Protein AF-0000000080420376 (afdb_homodimer)

Organism: Rhodnius prolixus (NCBI:txid13249)

Secondary structure (DSSP, 8-state):
-HHHHHHHHHHHHHHHHHHHHHHHHHHHHHHHHHHHHHHHHHHHHHHHHHHHHHHHHHHHHHHHHHHHHHHHHHHHHHHHHHHHHHHHHHHHHHH-/-HHHHHHHHHHHHHHHHHHHHHHHHHHHHHHHHHHHHHHHHHHHHHHHHHHHHHHHHHHHHHHHHHHHHHHHHHHHHHHHHHHHHHHHHHHHHHH-

Radius of gyration: 41.25 Å; Cα contacts (8 Å, |Δi|>4): 83; chains: 2; bounding box: 23×126×68 Å

Solvent-accessible surface area (backbone atoms only — not comparable to full-atom values): 10291 Å² total; per-residue (Å²): 113,69,67,62,51,52,53,52,51,51,55,47,52,52,52,50,50,54,50,52,53,52,51,52,57,49,51,53,51,51,50,55,49,50,52,50,52,51,53,48,50,52,50,50,52,52,47,50,51,50,48,52,52,48,49,52,51,51,51,52,48,50,53,52,52,52,52,50,50,53,51,51,52,53,49,50,54,51,51,53,54,48,50,54,53,49,53,54,51,51,55,55,61,70,77,106,114,70,69,63,52,52,53,52,50,52,55,47,52,52,52,51,51,55,50,51,54,52,50,51,55,49,50,54,50,51,52,54,49,50,52,49,50,50,52,48,50,51,51,50,51,51,47,50,51,52,48,52,54,48,49,51,50,52,52,52,50,48,52,51,51,53,53,50,50,52,52,52,53,54,50,50,53,51,51,52,53,48,50,54,52,48,52,54,50,51,55,55,60,71,77,107

Structure (mmCIF, N/CA/C/O backbone):
data_AF-0000000080420376-model_v1
#
loop_
_entity.id
_entity.type
_entity.pdbx_description
1 polymer 'Uncharacterized protein'
#
loop_
_atom_site.group_PDB
_atom_site.id
_atom_site.type_symbol
_atom_site.label_atom_id
_atom_site.label_alt_id
_atom_site.label_comp_id
_atom_site.label_asym_id
_atom_site.label_entity_id
_atom_site.label_seq_id
_atom_site.pdbx_PDB_ins_code
_atom_site.Cartn_x
_atom_site.Cartn_y
_atom_site.Cartn_z
_atom_site.occupancy
_atom_site.B_iso_or_equiv
_atom_site.auth_seq_id
_atom_site.auth_comp_id
_atom_site.auth_asym_id
_atom_site.auth_atom_id
_atom_site.pdbx_PDB_model_num
ATOM 1 N N . MET A 1 1 ? -5.426 -63.344 -33.75 1 86.56 1 MET A N 1
ATOM 2 C CA . MET A 1 1 ? -6.066 -62.812 -32.531 1 86.56 1 MET A CA 1
ATOM 3 C C . MET A 1 1 ? -5.047 -62.125 -31.656 1 86.56 1 MET A C 1
ATOM 5 O O . MET A 1 1 ? -5.18 -60.906 -31.375 1 86.56 1 MET A O 1
ATOM 9 N N . LEU A 1 2 ? -3.891 -62.656 -31.344 1 87.75 2 LEU A N 1
ATOM 10 C CA . LEU A 1 2 ? -2.846 -62.094 -30.5 1 87.75 2 LEU A CA 1
ATOM 11 C C . LEU A 1 2 ? -2.156 -60.906 -31.188 1 87.75 2 LEU A C 1
ATOM 13 O O . LEU A 1 2 ? -1.868 -59.906 -30.547 1 87.75 2 LEU A O 1
ATOM 17 N N . ARG A 1 3 ? -1.861 -60.969 -32.5 1 90.12 3 ARG A N 1
ATOM 18 C CA . ARG A 1 3 ? -1.186 -59.906 -33.25 1 90.12 3 ARG A CA 1
ATOM 19 C C . ARG A 1 3 ? -2.035 -58.625 -33.281 1 90.12 3 ARG A C 1
ATOM 21 O O . ARG A 1 3 ? -1.505 -57.531 -33.25 1 90.12 3 ARG A O 1
ATOM 28 N N . GLU A 1 4 ? -3.465 -58.781 -33.438 1 86.44 4 GLU A N 1
ATOM 29 C CA . GLU A 1 4 ? -4.387 -57.656 -33.438 1 86.44 4 GLU A CA 1
ATOM 30 C C . GLU A 1 4 ? -4.367 -56.906 -32.094 1 86.44 4 GLU A C 1
ATOM 32 O O . GLU A 1 4 ? -4.332 -55.688 -32.062 1 86.44 4 GLU A O 1
ATOM 37 N N . VAL A 1 5 ? -4.227 -57.562 -30.969 1 87.88 5 VAL A N 1
ATOM 38 C CA . VAL A 1 5 ? -4.188 -56.969 -29.641 1 87.88 5 VAL A CA 1
ATOM 39 C C . VAL A 1 5 ? -2.854 -56.25 -29.422 1 87.88 5 VAL A C 1
ATOM 41 O O . VAL A 1 5 ? -2.805 -55.188 -28.797 1 87.88 5 VAL A O 1
ATOM 44 N N . GLU A 1 6 ? -1.765 -56.906 -29.969 1 87.81 6 GLU A N 1
ATOM 45 C CA . GLU A 1 6 ? -0.443 -56.312 -29.859 1 87.81 6 GLU A CA 1
ATOM 46 C C . GLU A 1 6 ? -0.385 -54.969 -30.578 1 87.81 6 GLU A C 1
ATOM 48 O O . GLU A 1 6 ? 0.26 -54.031 -30.109 1 87.81 6 GLU A O 1
ATOM 53 N N . VAL A 1 7 ? -0.998 -54.812 -31.703 1 91.88 7 VAL A N 1
ATOM 54 C CA . VAL A 1 7 ? -1.042 -53.594 -32.469 1 91.88 7 VAL A CA 1
ATOM 55 C C . VAL A 1 7 ? -1.843 -5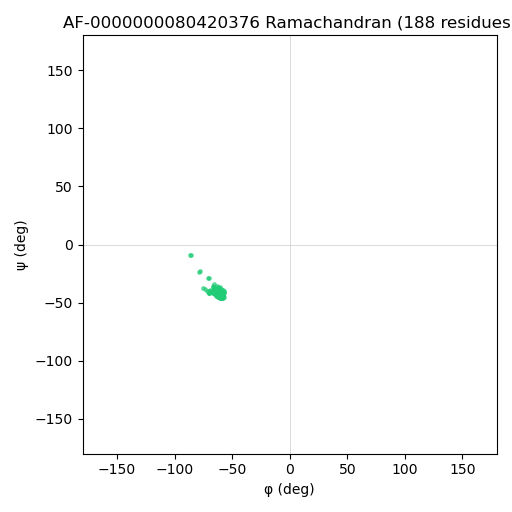2.531 -31.703 1 91.88 7 VAL A C 1
ATOM 57 O O . VAL A 1 7 ? -1.424 -51.375 -31.609 1 91.88 7 VAL A O 1
ATOM 60 N N . GLU A 1 8 ? -2.969 -52.969 -31.094 1 89 8 GLU A N 1
ATOM 61 C CA . GLU A 1 8 ? -3.814 -52.062 -30.328 1 89 8 GLU A CA 1
ATOM 62 C C . GLU A 1 8 ? -3.082 -51.531 -29.078 1 89 8 GLU A C 1
ATOM 64 O O . GLU A 1 8 ? -3.143 -50.344 -28.781 1 89 8 GLU A O 1
ATOM 69 N N . LEU A 1 9 ? -2.354 -52.406 -28.438 1 94.19 9 LEU A N 1
ATOM 70 C CA . LEU A 1 9 ? -1.567 -52.031 -27.266 1 94.19 9 LEU A CA 1
ATOM 71 C C . LEU A 1 9 ? -0.504 -51 -27.641 1 94.19 9 LEU A C 1
ATOM 73 O O . LEU A 1 9 ? -0.263 -50.031 -26.891 1 94.19 9 LEU A O 1
ATOM 77 N N . ARG A 1 10 ? 0.15 -51.219 -28.766 1 93.75 10 ARG A N 1
ATOM 78 C CA . ARG A 1 10 ? 1.179 -50.281 -29.203 1 93.75 10 ARG A CA 1
ATOM 79 C C . ARG A 1 10 ? 0.576 -48.906 -29.531 1 93.75 10 ARG A C 1
ATOM 81 O O . ARG A 1 10 ? 1.202 -47.875 -29.281 1 93.75 10 ARG A O 1
ATOM 88 N N . GLU A 1 11 ? -0.686 -48.875 -30.188 1 91.69 11 GLU A N 1
ATOM 89 C CA . GLU A 1 11 ? -1.379 -47.625 -30.469 1 91.69 11 GLU A CA 1
ATOM 90 C C . GLU A 1 11 ? -1.7 -46.875 -29.172 1 91.69 11 GLU A C 1
ATOM 92 O O . GLU A 1 11 ? -1.508 -45.656 -29.094 1 91.69 11 GLU A O 1
ATOM 97 N N . VAL A 1 12 ? -2.066 -47.469 -28.062 1 92.56 12 VAL A N 1
ATOM 98 C CA . VAL A 1 12 ? -2.369 -46.844 -26.766 1 92.56 12 VAL A CA 1
ATOM 99 C C . VAL A 1 12 ? -1.088 -46.312 -26.141 1 92.56 12 VAL A C 1
ATOM 101 O O . VAL A 1 12 ? -1.087 -45.25 -25.531 1 92.56 12 VAL A O 1
ATOM 104 N N . GLU A 1 13 ? 0.012 -47.188 -26.281 1 91.62 13 GLU A N 1
ATOM 105 C CA . GLU A 1 13 ? 1.297 -46.75 -25.75 1 91.62 13 GLU A CA 1
ATOM 106 C C . GLU A 1 13 ? 1.744 -45.438 -26.391 1 91.62 13 GLU A C 1
ATOM 108 O O . GLU A 1 13 ? 2.32 -44.562 -25.734 1 91.62 13 GLU A O 1
ATOM 113 N N . VAL A 1 14 ? 1.552 -45.25 -27.672 1 95.5 14 VAL A N 1
ATOM 114 C CA . VAL A 1 14 ? 1.909 -44.031 -28.391 1 95.5 14 VAL A CA 1
ATOM 115 C C . VAL A 1 14 ? 1.059 -42.875 -27.906 1 95.5 14 VAL A C 1
ATOM 117 O O . VAL A 1 14 ? 1.574 -41.781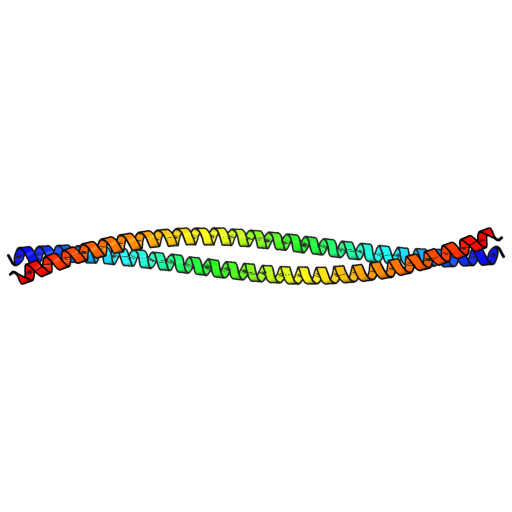 -27.672 1 95.5 14 VAL A O 1
ATOM 120 N N . GLU A 1 15 ? -0.243 -43.125 -27.703 1 94.5 15 GLU A N 1
ATOM 121 C CA . GLU A 1 15 ? -1.151 -42.094 -27.203 1 94.5 15 GLU A CA 1
ATOM 122 C C . GLU A 1 15 ? -0.773 -41.656 -25.797 1 94.5 15 GLU A C 1
ATOM 124 O O . GLU A 1 15 ? -0.755 -40.469 -25.5 1 94.5 15 GLU A O 1
ATOM 129 N N . LEU A 1 16 ? -0.415 -42.562 -24.906 1 97 16 LEU A N 1
ATOM 130 C CA . LEU A 1 16 ? 0.015 -42.25 -23.547 1 97 16 LEU A CA 1
ATOM 131 C C . LEU A 1 16 ? 1.274 -41.406 -23.562 1 97 16 LEU A C 1
ATOM 133 O O . LEU A 1 16 ? 1.403 -40.469 -22.75 1 97 16 LEU A O 1
ATOM 137 N N . ARG A 1 17 ? 2.189 -41.75 -24.406 1 96.19 17 ARG A N 1
ATOM 138 C CA . ARG A 1 17 ? 3.422 -40.969 -24.5 1 96.19 17 ARG A CA 1
ATOM 139 C C . ARG A 1 17 ? 3.141 -39.562 -24.969 1 96.19 17 ARG A C 1
ATOM 141 O O . ARG A 1 17 ? 3.801 -38.594 -24.531 1 96.19 17 ARG A O 1
ATOM 148 N N . GLU A 1 18 ? 2.197 -39.438 -26.016 1 95.06 18 GLU A N 1
ATOM 149 C CA . GLU A 1 18 ? 1.801 -38.094 -26.469 1 95.06 18 GLU A CA 1
ATOM 150 C C . GLU A 1 18 ? 1.197 -37.281 -25.328 1 95.06 18 GLU A C 1
ATOM 152 O O . GLU A 1 18 ? 1.521 -36.094 -25.156 1 95.06 18 GLU A O 1
ATOM 157 N N . VAL A 1 19 ? 0.408 -37.781 -24.422 1 95.81 19 VAL A N 1
ATOM 158 C CA . VAL A 1 19 ? -0.195 -37.094 -23.281 1 95.81 19 VAL A CA 1
ATOM 159 C C . VAL A 1 19 ? 0.89 -36.75 -22.266 1 95.81 19 VAL A C 1
ATOM 161 O O . VAL A 1 19 ? 0.848 -35.656 -21.672 1 95.81 19 VAL A O 1
ATOM 164 N N . GLU A 1 20 ? 1.846 -37.688 -22.062 1 94.56 20 GLU A N 1
ATOM 165 C CA . GLU A 1 20 ? 2.951 -37.406 -21.156 1 94.56 20 GLU A CA 1
ATOM 166 C C . GLU A 1 20 ? 3.742 -36.188 -21.594 1 94.56 20 GLU A C 1
ATOM 168 O O . GLU A 1 20 ? 4.191 -35.406 -20.75 1 94.56 20 GLU A O 1
ATOM 173 N N . VAL A 1 21 ? 3.99 -36.062 -22.844 1 96.69 21 VAL A N 1
ATOM 174 C CA . VAL A 1 21 ? 4.719 -34.938 -23.391 1 96.69 21 VAL A CA 1
ATOM 175 C C . VAL A 1 21 ? 3.922 -33.656 -23.156 1 96.69 21 VAL A C 1
ATOM 177 O O . VAL A 1 21 ? 4.48 -32.625 -22.734 1 96.69 21 VAL A O 1
ATOM 180 N N . GLU A 1 22 ? 2.607 -33.719 -23.375 1 96.56 22 GLU A N 1
ATOM 181 C CA . GLU A 1 22 ? 1.74 -32.562 -23.156 1 96.56 22 GLU A CA 1
ATOM 182 C C . GLU A 1 22 ? 1.717 -32.188 -21.688 1 96.56 22 GLU A C 1
ATOM 184 O O . GLU A 1 22 ? 1.781 -30.984 -21.359 1 96.56 22 GLU A O 1
ATOM 189 N N . LEU A 1 23 ? 1.66 -33.094 -20.781 1 98.25 23 LEU A N 1
ATOM 190 C CA . LEU A 1 23 ? 1.689 -32.812 -19.344 1 98.25 23 LEU A CA 1
ATOM 191 C C . LEU A 1 23 ? 2.984 -32.125 -18.953 1 98.25 23 LEU A C 1
ATOM 193 O O . LEU A 1 23 ? 2.973 -31.219 -18.125 1 98.25 23 LEU A O 1
ATOM 197 N N . ARG A 1 24 ? 4.066 -32.594 -19.453 1 97.31 24 ARG A N 1
ATOM 198 C CA . ARG A 1 24 ? 5.352 -31.969 -19.141 1 97.31 24 ARG A CA 1
ATOM 199 C C . ARG A 1 24 ? 5.398 -30.531 -19.625 1 97.31 24 ARG A C 1
ATOM 201 O O . ARG A 1 24 ? 6 -29.672 -18.984 1 97.31 24 ARG A O 1
ATOM 208 N N . GLU A 1 25 ? 4.867 -30.344 -20.906 1 96.69 25 GLU A N 1
ATOM 209 C CA . GLU A 1 25 ? 4.797 -28.969 -21.422 1 96.69 25 GLU A CA 1
ATOM 210 C C . GLU A 1 25 ? 3.977 -28.078 -20.484 1 96.69 25 GLU A C 1
ATOM 212 O O . GLU A 1 25 ? 4.367 -26.953 -20.203 1 96.69 25 GLU A O 1
ATOM 217 N N . VAL A 1 26 ? 2.883 -28.469 -19.891 1 97.38 26 VAL A N 1
ATOM 218 C CA . VAL A 1 26 ? 2.039 -27.719 -18.969 1 97.38 26 VAL A CA 1
ATOM 219 C C . VAL A 1 26 ? 2.785 -27.484 -17.656 1 97.38 26 VAL A C 1
ATOM 221 O O . VAL A 1 26 ? 2.674 -26.422 -17.047 1 97.38 26 VAL A O 1
ATOM 224 N N . GLU A 1 27 ? 3.521 -28.531 -17.219 1 96.19 27 GLU A N 1
ATOM 225 C CA . GLU A 1 27 ? 4.324 -28.375 -16 1 96.19 27 GLU A CA 1
ATOM 226 C C . GLU A 1 27 ? 5.316 -27.219 -16.141 1 96.19 27 GLU A C 1
ATOM 228 O O . GLU A 1 27 ? 5.559 -26.484 -15.18 1 96.19 27 GLU A O 1
ATOM 233 N N . VAL A 1 28 ? 5.965 -27.125 -17.219 1 97.38 28 VAL A N 1
ATOM 234 C CA . VAL A 1 28 ? 6.918 -26.047 -17.484 1 97.38 28 VAL A CA 1
ATOM 235 C C . VAL A 1 28 ? 6.199 -24.703 -17.438 1 97.38 28 VAL A C 1
ATOM 237 O O . VAL A 1 28 ? 6.695 -23.734 -16.859 1 97.38 28 VAL A O 1
ATOM 240 N N . GLU A 1 29 ? 5 -24.688 -18.094 1 97.38 29 GLU A N 1
ATOM 241 C CA . GLU A 1 29 ? 4.207 -23.469 -18.109 1 97.38 29 GLU A CA 1
ATOM 242 C C . GLU A 1 29 ? 3.785 -23.062 -16.688 1 97.38 29 GLU A C 1
ATOM 244 O O . GLU A 1 29 ? 3.871 -21.891 -16.312 1 97.38 29 GLU A O 1
ATOM 249 N N . LEU A 1 30 ? 3.377 -23.969 -15.891 1 98.25 30 LEU A N 1
ATOM 250 C CA . LEU A 1 30 ? 3.004 -23.719 -14.5 1 98.25 30 LEU A CA 1
ATOM 251 C C . LEU A 1 30 ? 4.18 -23.156 -13.719 1 98.25 30 LEU A C 1
ATOM 253 O O . LEU A 1 30 ? 4.008 -22.234 -12.906 1 98.25 30 LEU A O 1
ATOM 257 N N . ARG A 1 31 ? 5.293 -23.672 -13.898 1 97.81 31 ARG A N 1
ATOM 258 C CA . ARG A 1 31 ? 6.48 -23.188 -13.211 1 97.81 31 ARG A CA 1
ATOM 259 C C . ARG A 1 31 ? 6.797 -21.75 -13.617 1 97.81 31 ARG A C 1
ATOM 261 O O . ARG A 1 31 ? 7.258 -20.953 -12.797 1 97.81 31 ARG A O 1
ATOM 268 N N . GLU A 1 32 ? 6.691 -21.5 -14.969 1 97.19 32 GLU A N 1
ATOM 269 C CA . GLU A 1 32 ? 6.887 -20.125 -15.438 1 97.19 32 GLU A CA 1
ATOM 270 C C . GLU A 1 32 ? 5.902 -19.172 -14.766 1 97.19 32 GLU A C 1
ATOM 272 O O . GLU A 1 32 ? 6.281 -18.078 -14.336 1 97.19 32 GLU A O 1
ATOM 277 N N . VAL A 1 33 ? 4.664 -19.5 -14.57 1 97.75 33 VAL A N 1
ATOM 278 C CA . VAL A 1 33 ? 3.652 -18.703 -13.898 1 97.75 33 VAL A CA 1
ATOM 279 C C . VAL A 1 33 ? 4.023 -18.516 -12.43 1 97.75 33 VAL A C 1
ATOM 281 O O . VAL A 1 33 ? 3.861 -17.438 -11.867 1 97.75 33 VAL A O 1
ATOM 284 N N . GLU A 1 34 ? 4.484 -19.578 -11.836 1 96.94 34 GLU A N 1
ATOM 285 C CA . GLU A 1 34 ? 4.91 -19.516 -10.445 1 96.94 34 GLU A CA 1
ATOM 286 C C . GLU A 1 34 ? 6.016 -18.484 -10.258 1 96.94 34 GLU A C 1
ATOM 288 O O . GLU A 1 34 ? 6.047 -17.781 -9.242 1 96.94 34 GLU A O 1
ATOM 293 N N . VAL A 1 35 ? 6.926 -18.469 -11.086 1 97.94 35 VAL A N 1
ATOM 294 C CA . VAL A 1 35 ? 8.023 -17.516 -11.031 1 97.94 35 VAL A CA 1
ATOM 295 C C . VAL A 1 35 ? 7.48 -16.094 -11.172 1 97.94 35 VAL A C 1
ATOM 297 O O . VAL A 1 35 ? 7.875 -15.195 -10.422 1 97.94 35 VAL A O 1
ATOM 300 N N . GLU A 1 36 ? 6.562 -15.961 -12.117 1 97.88 36 GLU A N 1
ATOM 301 C CA . GLU A 1 36 ? 5.953 -14.648 -12.328 1 97.88 36 GLU A CA 1
ATOM 302 C C . GLU A 1 36 ? 5.168 -14.203 -11.094 1 97.88 36 GLU A C 1
ATOM 304 O O . GLU A 1 36 ? 5.262 -13.047 -10.68 1 97.88 36 GLU A O 1
ATOM 309 N N . LEU A 1 37 ? 4.43 -15.062 -10.484 1 98.25 37 LEU A N 1
ATOM 310 C CA . LEU A 1 37 ? 3.691 -14.773 -9.266 1 98.25 37 LEU A CA 1
ATOM 311 C C . LEU A 1 37 ? 4.641 -14.344 -8.148 1 98.25 37 LEU A C 1
ATOM 313 O O . LEU A 1 37 ? 4.34 -13.414 -7.395 1 98.25 37 LEU A O 1
ATOM 317 N N . ARG A 1 38 ? 5.699 -14.992 -8.023 1 98.19 38 ARG A N 1
ATOM 318 C CA . ARG A 1 38 ? 6.676 -14.648 -6.992 1 98.19 38 ARG A CA 1
ATOM 319 C C . ARG A 1 38 ? 7.266 -13.258 -7.238 1 98.19 38 ARG A C 1
ATOM 321 O O . ARG A 1 38 ? 7.555 -12.523 -6.293 1 98.19 38 ARG A O 1
ATOM 328 N N . GLU A 1 39 ? 7.566 -12.984 -8.539 1 97.75 39 GLU A N 1
ATOM 329 C CA . GLU A 1 39 ? 8.047 -11.648 -8.875 1 97.75 39 GLU A CA 1
ATOM 330 C C . GLU A 1 39 ? 7.023 -10.586 -8.484 1 97.75 39 GLU A C 1
ATOM 332 O O . GLU A 1 39 ? 7.383 -9.547 -7.926 1 97.75 39 GLU A O 1
ATOM 337 N N . VAL A 1 40 ? 5.754 -10.781 -8.695 1 98.12 40 VAL A N 1
ATOM 338 C CA . VAL A 1 40 ? 4.691 -9.859 -8.32 1 98.12 40 VAL A CA 1
ATOM 339 C C . VAL A 1 40 ? 4.633 -9.719 -6.805 1 98.12 40 VAL A C 1
ATOM 341 O O . VAL A 1 40 ? 4.441 -8.625 -6.281 1 98.12 40 VAL A O 1
ATOM 344 N N . GLU A 1 41 ? 4.781 -10.82 -6.129 1 97.5 41 GLU A N 1
ATOM 345 C CA . GLU A 1 41 ? 4.789 -10.805 -4.672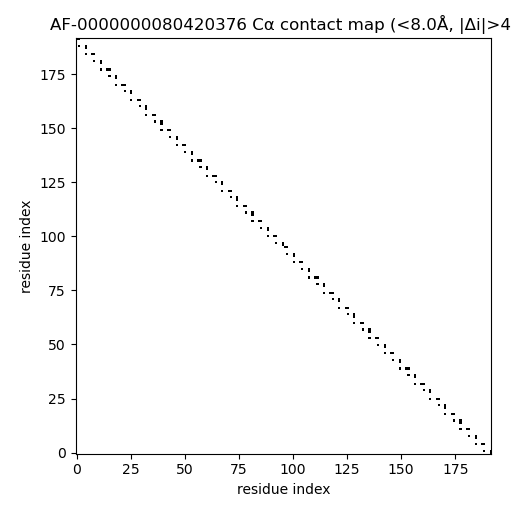 1 97.5 41 GLU A CA 1
ATOM 346 C C . GLU A 1 41 ? 5.902 -9.906 -4.137 1 97.5 41 GLU A C 1
ATOM 348 O O . GLU A 1 41 ? 5.727 -9.219 -3.131 1 97.5 41 GLU A O 1
ATOM 353 N N . VAL A 1 42 ? 7.004 -10.023 -4.695 1 98.38 42 VAL A N 1
ATOM 354 C CA . VAL A 1 42 ? 8.141 -9.211 -4.293 1 98.38 42 VAL A CA 1
ATOM 355 C C . VAL A 1 42 ? 7.828 -7.734 -4.527 1 98.38 42 VAL A C 1
ATOM 357 O O . VAL A 1 42 ? 8.086 -6.891 -3.666 1 98.38 42 VAL A O 1
ATOM 360 N N . GLU A 1 43 ? 7.281 -7.469 -5.676 1 98.12 43 GLU A N 1
ATOM 361 C CA . GLU A 1 43 ? 6.906 -6.094 -6 1 98.12 43 GLU A CA 1
ATOM 362 C C . GLU A 1 43 ? 5.859 -5.566 -5.027 1 98.12 43 GLU A C 1
ATOM 364 O O . GLU A 1 43 ? 5.969 -4.438 -4.543 1 98.12 43 GLU A O 1
ATOM 369 N N . LEU A 1 44 ? 4.855 -6.359 -4.727 1 98.38 44 LEU A N 1
ATOM 370 C CA . LEU A 1 44 ? 3.832 -5.98 -3.756 1 98.38 44 LEU A CA 1
ATOM 371 C C . LEU A 1 44 ? 4.457 -5.672 -2.4 1 98.38 44 LEU A C 1
ATOM 373 O O . LEU A 1 44 ? 4.062 -4.707 -1.737 1 98.38 44 LEU A O 1
ATOM 377 N N . ARG A 1 45 ? 5.352 -6.477 -2 1 98.31 45 ARG A N 1
ATOM 378 C CA . ARG A 1 45 ? 6.016 -6.254 -0.72 1 98.31 45 ARG A CA 1
ATOM 379 C C . ARG A 1 45 ? 6.797 -4.945 -0.729 1 98.31 45 ARG A C 1
ATOM 381 O O . ARG A 1 45 ? 6.895 -4.266 0.295 1 98.31 45 ARG A O 1
ATOM 388 N N . GLU A 1 46 ? 7.492 -4.66 -1.866 1 98.25 46 GLU A N 1
ATOM 389 C CA . GLU A 1 46 ? 8.195 -3.391 -1.997 1 98.25 46 GLU A CA 1
ATOM 390 C C . GLU A 1 46 ? 7.23 -2.213 -1.906 1 98.25 46 GLU A C 1
ATOM 392 O O . GLU A 1 46 ? 7.512 -1.222 -1.229 1 98.25 46 GLU A O 1
ATOM 397 N N . VAL A 1 47 ? 6.078 -2.297 -2.539 1 98.31 47 VAL A N 1
ATOM 398 C CA . VAL A 1 47 ? 5.062 -1.252 -2.492 1 98.31 47 VAL A CA 1
ATOM 399 C C . VAL A 1 47 ? 4.531 -1.107 -1.066 1 98.31 47 VAL A C 1
ATOM 401 O O . VAL A 1 47 ? 4.336 0.008 -0.581 1 98.31 47 VAL A O 1
ATOM 404 N N . GLU A 1 48 ? 4.309 -2.182 -0.427 1 98 48 GLU A N 1
ATOM 405 C CA . GLU A 1 48 ? 3.848 -2.168 0.959 1 98 48 GLU A CA 1
ATOM 406 C C . GLU A 1 48 ? 4.848 -1.456 1.865 1 98 48 GLU A C 1
ATOM 408 O O . GLU A 1 48 ? 4.457 -0.749 2.795 1 98 48 GLU A O 1
ATOM 413 N N . ALA A 1 49 ? 6.02 -1.764 1.699 1 97.62 49 ALA A N 1
ATOM 414 C CA . ALA A 1 49 ? 7.07 -1.104 2.473 1 97.62 49 ALA A CA 1
ATOM 415 C C . ALA A 1 49 ? 7.059 0.404 2.238 1 97.62 49 ALA A C 1
ATOM 417 O O . ALA A 1 49 ? 7.188 1.187 3.184 1 97.62 49 ALA A O 1
ATOM 418 N N . GLU A 1 50 ? 6.938 0.806 0.979 1 98.31 50 GLU A N 1
ATOM 419 C CA . GLU A 1 50 ? 6.871 2.227 0.647 1 98.31 50 GLU A CA 1
ATOM 420 C C . GLU A 1 50 ? 5.645 2.883 1.273 1 98.31 50 GLU A C 1
ATOM 422 O O . GLU A 1 50 ? 5.734 3.99 1.807 1 98.31 50 GLU A O 1
ATOM 427 N N . LEU A 1 51 ? 4.516 2.205 1.222 1 98.31 51 LEU A N 1
ATOM 428 C CA . LEU A 1 51 ? 3.297 2.697 1.859 1 98.31 51 LEU A CA 1
ATOM 429 C C . LEU A 1 51 ? 3.514 2.902 3.355 1 98.31 51 LEU A C 1
ATOM 431 O O . LEU A 1 51 ? 3.045 3.893 3.922 1 98.31 51 LEU A O 1
ATOM 435 N N . ARG A 1 52 ? 4.16 1.968 3.998 1 98.5 52 ARG A N 1
ATOM 436 C CA . ARG A 1 52 ? 4.438 2.094 5.426 1 98.5 52 ARG A CA 1
ATOM 437 C C . ARG A 1 52 ? 5.305 3.318 5.707 1 98.5 52 ARG A C 1
ATOM 439 O O . ARG A 1 52 ? 5.129 3.982 6.734 1 98.5 52 ARG A O 1
ATOM 446 N N . GLU A 1 53 ? 6.328 3.574 4.801 1 98.25 53 GLU A N 1
ATOM 447 C CA . GLU A 1 53 ? 7.145 4.777 4.949 1 98.25 53 GLU A CA 1
ATOM 448 C C . GLU A 1 53 ? 6.293 6.039 4.836 1 98.25 53 GLU A C 1
ATOM 450 O O . GLU A 1 53 ? 6.453 6.973 5.625 1 98.25 53 GLU A O 1
ATOM 455 N N . VAL A 1 54 ? 5.367 6.066 3.895 1 98.44 54 VAL A N 1
ATOM 456 C CA . VAL A 1 54 ? 4.473 7.199 3.707 1 98.44 54 VAL A CA 1
ATOM 457 C C . VAL A 1 54 ? 3.594 7.375 4.945 1 98.44 54 VAL A C 1
ATOM 459 O O . VAL A 1 54 ? 3.35 8.5 5.387 1 98.44 54 VAL A O 1
ATOM 462 N N . GLU A 1 55 ? 3.125 6.316 5.5 1 98 55 GLU A N 1
ATOM 463 C CA . GLU A 1 55 ? 2.307 6.359 6.707 1 98 55 GLU A CA 1
ATOM 464 C C . GLU A 1 55 ? 3.072 6.988 7.871 1 98 55 GLU A C 1
ATOM 466 O O . GLU A 1 55 ? 2.498 7.727 8.672 1 98 55 GLU A O 1
ATOM 471 N N . VAL A 1 56 ? 4.234 6.602 8.016 1 98.38 56 VAL A N 1
ATOM 472 C CA . VAL A 1 56 ? 5.082 7.156 9.07 1 98.38 56 VAL A CA 1
ATOM 473 C C . VAL A 1 56 ? 5.238 8.664 8.867 1 98.38 56 VAL A C 1
ATOM 475 O O . VAL A 1 56 ? 5.121 9.438 9.812 1 98.38 56 VAL A O 1
ATOM 478 N N . GLU A 1 57 ? 5.5 9.047 7.609 1 98.25 57 GLU A N 1
ATOM 479 C CA . GLU A 1 57 ? 5.637 10.461 7.285 1 98.25 57 GLU A CA 1
ATOM 480 C C . GLU A 1 57 ? 4.344 11.219 7.57 1 98.25 57 GLU A C 1
ATOM 482 O O . GLU A 1 57 ? 4.375 12.312 8.148 1 98.25 57 GLU A O 1
ATOM 487 N N . LEU A 1 58 ? 3.221 10.648 7.18 1 98.5 58 LEU A N 1
ATOM 488 C CA . LEU A 1 58 ? 1.92 11.242 7.457 1 98.5 58 LEU A CA 1
ATOM 489 C C . LEU A 1 58 ? 1.715 11.43 8.961 1 98.5 58 LEU A C 1
ATOM 491 O O . LEU A 1 58 ? 1.201 12.461 9.398 1 98.5 58 LEU A O 1
ATOM 495 N N . ARG A 1 59 ? 2.035 10.469 9.734 1 98.5 59 ARG A N 1
ATOM 496 C CA . ARG A 1 59 ? 1.898 10.562 11.188 1 98.5 59 ARG A CA 1
ATOM 497 C C . ARG A 1 59 ? 2.781 11.672 11.75 1 98.5 59 ARG A C 1
ATOM 499 O O . ARG A 1 59 ? 2.396 12.352 12.703 1 98.5 59 ARG A O 1
ATOM 506 N N . GLU A 1 60 ? 4.047 11.867 11.203 1 98.06 60 GLU A N 1
ATOM 507 C CA . GLU A 1 60 ? 4.918 12.961 11.625 1 98.06 60 GLU A CA 1
ATOM 508 C C . GLU A 1 60 ? 4.281 14.312 11.32 1 98.06 60 GLU A C 1
ATOM 510 O O . GLU A 1 60 ? 4.312 15.219 12.156 1 98.06 60 GLU A O 1
ATOM 515 N N . VAL A 1 61 ? 3.676 14.383 10.148 1 98.44 61 VAL A N 1
ATOM 516 C CA . VAL A 1 61 ? 3.002 15.617 9.766 1 98.44 61 VAL A CA 1
ATOM 517 C C . VAL A 1 61 ? 1.824 15.875 10.703 1 98.44 61 VAL A C 1
ATOM 519 O O . VAL A 1 61 ? 1.59 17.016 11.109 1 98.44 61 VAL A O 1
ATOM 522 N N . GLU A 1 62 ? 1.117 14.898 11.07 1 97.88 62 GLU A N 1
ATOM 523 C CA . GLU A 1 62 ? -0.005 15.023 11.992 1 97.88 62 GLU A CA 1
ATOM 524 C C . GLU A 1 62 ? 0.451 15.555 13.352 1 97.88 62 GLU A C 1
ATOM 526 O O . GLU A 1 62 ? -0.249 16.359 13.977 1 97.88 62 GLU A O 1
ATOM 531 N N . VAL A 1 63 ? 1.479 15.023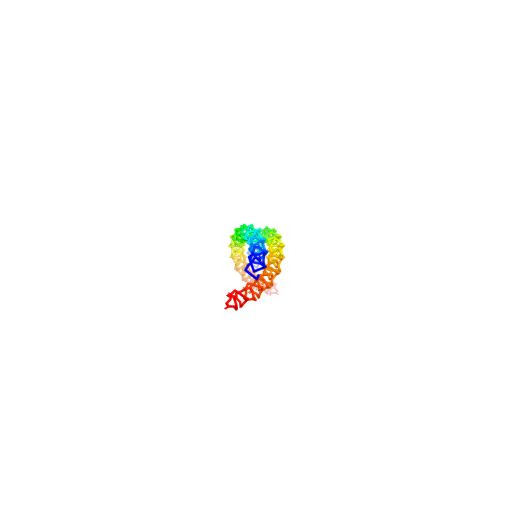 13.781 1 98.25 63 VAL A N 1
ATOM 532 C CA . VAL A 1 63 ? 2.027 15.469 15.062 1 98.25 63 VAL A CA 1
ATOM 533 C C . VAL A 1 63 ? 2.383 16.953 14.984 1 98.25 63 VAL A C 1
ATOM 535 O O . VAL A 1 63 ? 2.064 17.719 15.891 1 98.25 63 VAL A O 1
ATOM 538 N N . GLU A 1 64 ? 3.021 17.344 13.883 1 98 64 GLU A N 1
ATOM 539 C CA . GLU A 1 64 ? 3.389 18.75 13.68 1 98 64 GLU A CA 1
ATOM 540 C C . GLU A 1 64 ? 2.15 19.641 13.625 1 98 64 GLU A C 1
ATOM 542 O O . GLU A 1 64 ? 2.121 20.719 14.227 1 98 64 GLU A O 1
ATOM 547 N N . LEU A 1 65 ? 1.176 19.156 12.898 1 98.5 65 LEU A N 1
ATOM 548 C CA . LEU A 1 65 ? -0.08 19.891 12.812 1 98.5 65 LEU A CA 1
ATOM 549 C C . LEU A 1 65 ? -0.704 20.078 14.188 1 98.5 65 LEU A C 1
ATOM 551 O O . LEU A 1 65 ? -1.219 21.141 14.508 1 98.5 65 LEU A O 1
ATOM 555 N N . ARG A 1 66 ? -0.728 19.094 15 1 98.31 66 ARG A N 1
ATOM 556 C CA . ARG A 1 66 ? -1.282 19.172 16.344 1 98.31 66 ARG A CA 1
ATOM 557 C C . ARG A 1 66 ? -0.506 20.172 17.203 1 98.31 66 ARG A C 1
ATOM 559 O O . ARG A 1 66 ? -1.091 20.875 18.031 1 98.31 66 ARG A O 1
ATOM 566 N N . GLU A 1 67 ? 0.883 20.25 17.062 1 97.5 67 GLU A N 1
ATOM 567 C CA . GLU A 1 67 ? 1.69 21.234 17.781 1 97.5 67 GLU A CA 1
ATOM 568 C C . GLU A 1 67 ? 1.308 22.656 17.375 1 97.5 67 GLU A C 1
ATOM 570 O O . GLU A 1 67 ? 1.186 23.531 18.234 1 97.5 67 GLU A O 1
ATOM 575 N N . VAL A 1 68 ? 1.122 22.812 16.078 1 98.31 68 VAL A N 1
ATOM 576 C CA . VAL A 1 68 ? 0.71 24.125 15.578 1 98.31 68 VAL A CA 1
ATOM 577 C C . VAL A 1 68 ? -0.653 24.5 16.156 1 98.31 68 VAL A C 1
ATOM 579 O O . VAL A 1 68 ? -0.878 25.641 16.547 1 98.31 68 VAL A O 1
ATOM 582 N N . GLU A 1 69 ? -1.548 23.609 16.25 1 97.44 69 GLU A N 1
ATOM 583 C CA . GLU A 1 69 ? -2.877 23.828 16.812 1 97.44 69 GLU A CA 1
ATOM 584 C C . GLU A 1 69 ? -2.795 24.281 18.266 1 97.44 69 GLU A C 1
ATOM 586 O O . GLU A 1 69 ? -3.562 25.141 18.703 1 97.44 69 GLU A O 1
ATOM 591 N N . VAL A 1 70 ? -2 23.609 18.984 1 98 70 VAL A N 1
ATOM 592 C CA . VAL A 1 70 ? -1.817 23.969 20.391 1 98 70 VAL A CA 1
ATOM 593 C C . VAL A 1 70 ? -1.313 25.391 20.5 1 98 70 VAL A C 1
ATOM 595 O O . VAL A 1 70 ? -1.811 26.172 21.328 1 98 70 VAL A O 1
ATOM 598 N N . GLU A 1 71 ? -0.319 25.781 19.641 1 97.5 71 GLU A N 1
ATOM 599 C CA . GLU A 1 71 ? 0.222 27.125 19.641 1 97.5 71 GLU A CA 1
ATOM 600 C C . GLU A 1 71 ? -0.855 28.156 19.281 1 97.5 71 GLU A C 1
ATOM 602 O O . GLU A 1 71 ? -0.962 29.203 19.938 1 97.5 71 GLU A O 1
ATOM 607 N N . LEU A 1 72 ? -1.636 27.797 18.297 1 98.44 72 LEU A N 1
ATOM 608 C CA . LEU A 1 72 ? -2.725 28.672 17.891 1 98.44 72 LEU A CA 1
ATOM 609 C C . LEU A 1 72 ? -3.719 28.875 19.016 1 98.44 72 LEU A C 1
ATOM 611 O O . LEU A 1 72 ? -4.211 29.984 19.234 1 98.44 72 LEU A O 1
ATOM 615 N N . ARG A 1 73 ? -4.062 27.906 19.781 1 98 73 ARG A N 1
ATOM 616 C CA . ARG A 1 73 ? -4.992 28 20.891 1 98 73 ARG A CA 1
ATOM 617 C C . ARG A 1 73 ? -4.422 28.891 22 1 98 73 ARG A C 1
ATOM 619 O O . ARG A 1 73 ? -5.152 29.641 22.641 1 98 73 ARG A O 1
ATOM 626 N N . GLU A 1 74 ? -3.008 28.766 22.297 1 97.12 74 GLU A N 1
ATOM 627 C CA . GLU A 1 74 ? -2.363 29.625 23.297 1 97.12 74 GLU A CA 1
ATOM 628 C C . GLU A 1 74 ? -2.445 31.094 22.891 1 97.12 74 GLU A C 1
ATOM 630 O O . GLU A 1 74 ? -2.75 31.953 23.719 1 97.12 74 GLU A O 1
ATOM 635 N N . ILE A 1 75 ? -2.18 31.297 21.5 1 97.62 75 ILE A N 1
ATOM 636 C CA . ILE A 1 75 ? -2.246 32.656 20.969 1 97.62 75 ILE A CA 1
ATOM 637 C C . ILE A 1 75 ? -3.666 33.188 21.109 1 97.62 75 ILE A C 1
ATOM 639 O O . ILE A 1 75 ? -3.861 34.375 21.453 1 97.62 75 ILE A O 1
ATOM 643 N N . GLU A 1 76 ? -4.66 32.438 20.922 1 96.44 76 GLU A N 1
ATOM 644 C CA . GLU A 1 76 ? -6.059 32.844 21.078 1 96.44 76 GLU A CA 1
ATOM 645 C C . GLU A 1 76 ? -6.359 33.281 22.516 1 96.44 76 GLU A C 1
ATOM 647 O O . GLU A 1 76 ? -7.102 34.219 22.734 1 96.44 76 GLU A O 1
ATOM 652 N N . VAL A 1 77 ? -5.906 32.531 23.438 1 96.81 77 VAL A N 1
ATOM 653 C CA . VAL A 1 77 ? -6.098 32.844 24.844 1 96.81 77 VAL A CA 1
ATOM 654 C C . VAL A 1 77 ? -5.457 34.219 25.141 1 96.81 77 VAL A C 1
ATOM 656 O O . VAL A 1 77 ? -6.059 35.062 25.812 1 96.81 77 VAL A O 1
ATOM 659 N N . GLU A 1 78 ? -4.199 34.469 24.625 1 96.44 78 GLU A N 1
ATOM 660 C CA . GLU A 1 78 ? -3.498 35.719 24.812 1 96.44 78 GLU A CA 1
ATOM 661 C C . GLU A 1 78 ? -4.258 36.906 24.188 1 96.44 78 GLU A C 1
ATOM 663 O O . GLU A 1 78 ? -4.402 37.969 24.781 1 96.44 78 GLU A O 1
ATOM 668 N N . LEU A 1 79 ? -4.734 36.625 22.984 1 97.88 79 LEU A N 1
ATOM 669 C CA . LEU A 1 79 ? -5.516 37.625 22.297 1 97.88 79 LEU A CA 1
ATOM 670 C C . LEU A 1 79 ? -6.77 38 23.078 1 97.88 79 LEU A C 1
ATOM 672 O O . LEU A 1 79 ? -7.141 39.156 23.156 1 97.88 79 LEU A O 1
ATOM 676 N N . ARG A 1 80 ? -7.488 37.125 23.703 1 97.06 80 ARG A N 1
ATOM 677 C CA . ARG A 1 80 ? -8.688 37.375 24.5 1 97.06 80 ARG A CA 1
ATOM 678 C C . ARG A 1 80 ? -8.352 38.188 25.75 1 97.06 80 ARG A C 1
ATOM 680 O O . ARG A 1 80 ? -9.133 39.031 26.156 1 97.06 80 ARG A O 1
ATOM 687 N N . GLU A 1 81 ? -7.148 37.906 26.406 1 94.12 81 GLU A N 1
ATOM 688 C CA . GLU A 1 81 ? -6.715 38.688 27.562 1 94.12 81 GLU A CA 1
ATOM 689 C C . GLU A 1 81 ? -6.461 40.156 27.188 1 94.12 81 GLU A C 1
ATOM 691 O O . GLU A 1 81 ? -6.855 41.062 27.922 1 94.12 81 GLU A O 1
ATOM 696 N N . VAL A 1 82 ? -5.766 40.281 25.984 1 95.56 82 VAL A N 1
ATOM 697 C CA . VAL A 1 82 ? -5.488 41.656 25.5 1 95.56 82 VAL A CA 1
ATOM 698 C C . VAL A 1 82 ? -6.801 42.375 25.219 1 95.56 82 VAL A C 1
ATOM 700 O O . VAL A 1 82 ? -6.938 43.562 25.516 1 95.56 82 VAL A O 1
ATOM 703 N N . GLU A 1 83 ? -7.754 41.781 24.703 1 93.88 83 GLU A N 1
ATOM 704 C CA . GLU A 1 83 ? -9.062 42.344 24.422 1 93.88 83 GLU A CA 1
ATOM 705 C C . GLU A 1 83 ? -9.75 42.844 25.703 1 93.88 83 GLU A C 1
ATOM 707 O O . GLU A 1 83 ? -10.383 43.875 25.703 1 93.88 83 GLU A O 1
ATOM 712 N N . VAL A 1 84 ? -9.711 42.031 26.703 1 95.31 84 VAL A N 1
ATOM 713 C CA . VAL A 1 84 ? -10.297 42.406 27.984 1 95.31 84 VAL A CA 1
ATOM 714 C C . VAL A 1 84 ? -9.625 43.656 28.531 1 95.31 84 VAL A C 1
ATOM 716 O O . VAL A 1 84 ? -10.297 44.562 29 1 95.31 84 VAL A O 1
ATOM 719 N N . GLU A 1 85 ? -8.242 43.719 28.438 1 92.44 85 GLU A N 1
ATOM 720 C CA . GLU A 1 85 ? -7.488 44.875 28.891 1 92.44 85 GLU A CA 1
ATOM 721 C C . GLU A 1 85 ? -7.852 46.125 28.094 1 92.44 85 GLU A C 1
ATOM 723 O O . GLU A 1 85 ? -8.039 47.188 28.672 1 92.44 85 GLU A O 1
ATOM 728 N N . LEU A 1 86 ? -7.996 45.906 26.781 1 95.81 86 LEU A N 1
ATOM 729 C CA . LEU A 1 86 ? -8.375 47 25.922 1 95.81 86 LEU A CA 1
ATOM 730 C C . LEU A 1 86 ? -9.758 47.531 26.281 1 95.81 86 LEU A C 1
ATOM 732 O O . LEU A 1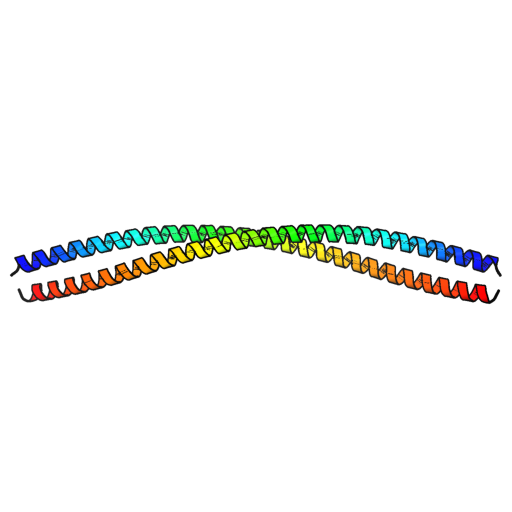 86 ? -9.977 48.75 26.312 1 95.81 86 LEU A O 1
ATOM 736 N N . ARG A 1 87 ? -10.734 46.75 26.609 1 95 87 ARG A N 1
ATOM 737 C CA . ARG A 1 87 ? -12.086 47.156 27 1 95 87 ARG A CA 1
ATOM 738 C C . ARG A 1 87 ? -12.078 47.906 28.312 1 95 87 ARG A C 1
ATOM 740 O O . ARG A 1 87 ? -12.828 48.875 28.484 1 95 87 ARG A O 1
ATOM 747 N N . GLU A 1 88 ? -11.18 47.5 29.328 1 90.12 88 GLU A N 1
ATOM 748 C CA . GLU A 1 88 ? -11.055 48.188 30.594 1 90.12 88 GLU A CA 1
ATOM 749 C C . GLU A 1 88 ? -10.516 49.625 30.391 1 90.12 88 GLU A C 1
ATOM 751 O O . GLU A 1 88 ? -11.016 50.562 31 1 90.12 88 GLU A O 1
ATOM 756 N N . VAL A 1 89 ? -9.461 49.688 29.453 1 90.25 89 VAL A N 1
ATOM 757 C CA . VAL A 1 89 ? -8.891 51 29.141 1 90.25 89 VAL A CA 1
ATOM 758 C C . VAL A 1 89 ? -9.938 51.875 28.469 1 90.25 89 VAL A C 1
ATOM 760 O O . VAL A 1 89 ? -10.031 53.062 28.766 1 90.25 89 VAL A O 1
ATOM 763 N N . GLU A 1 90 ? -10.734 51.406 27.672 1 90.75 90 GLU A N 1
ATOM 764 C CA . GLU A 1 90 ? -11.797 52.125 27 1 90.75 90 GLU A CA 1
ATOM 765 C C . GLU A 1 90 ? -12.805 52.688 28 1 90.75 90 GLU A C 1
ATOM 767 O O . GLU A 1 90 ? -13.273 53.812 27.844 1 90.75 90 GLU A O 1
ATOM 772 N N . VAL A 1 91 ? -13.188 51.875 28.938 1 90.94 91 VAL A N 1
ATOM 773 C CA . VAL A 1 91 ? -14.133 52.312 29.969 1 90.94 91 VAL A CA 1
ATOM 774 C C . VAL A 1 91 ? -13.539 53.469 30.75 1 90.94 91 VAL A C 1
ATOM 776 O O . VAL A 1 91 ? -14.234 54.438 31.047 1 90.94 91 VAL A O 1
ATOM 779 N N . GLU A 1 92 ? -12.211 53.438 31.094 1 87.19 92 GLU A N 1
ATOM 780 C CA . GLU A 1 92 ? -11.531 54.5 31.828 1 87.19 92 GLU A CA 1
ATOM 781 C C . GLU A 1 92 ? -11.453 55.781 31.031 1 87.19 92 GLU A C 1
ATOM 783 O O . GLU A 1 92 ? -11.672 56.875 31.562 1 87.19 92 GLU A O 1
ATOM 788 N N . LEU A 1 93 ? -11.312 55.625 29.719 1 91 93 LEU A N 1
ATOM 789 C CA . LEU A 1 93 ? -11.203 56.781 28.844 1 91 93 LEU A CA 1
ATOM 790 C C . LEU A 1 93 ? -12.539 57.531 28.734 1 91 93 LEU A C 1
ATOM 792 O O . LEU A 1 93 ? -12.57 58.75 28.641 1 91 93 LEU A O 1
ATOM 796 N N . LYS A 1 94 ? -13.594 56.812 28.891 1 90.38 94 LYS A N 1
ATOM 797 C CA . LYS A 1 94 ? -14.922 57.406 28.781 1 90.38 94 LYS A CA 1
ATOM 798 C C . LYS A 1 94 ? -15.297 58.156 30.062 1 90.38 94 LYS A C 1
ATOM 800 O O . LYS A 1 94 ? -16.156 59.031 30.047 1 90.38 94 LYS A O 1
ATOM 805 N N . GLU A 1 95 ? -14.688 57.812 31.25 1 81.88 95 GLU A N 1
ATOM 806 C CA . GLU A 1 95 ? -14.984 58.438 32.531 1 81.88 95 GLU A CA 1
ATOM 807 C C . GLU A 1 95 ? -14.164 59.719 32.75 1 81.88 95 GLU A C 1
ATOM 809 O O . GLU A 1 95 ? -14.43 60.5 33.656 1 81.88 95 GLU A O 1
ATOM 814 N N . VAL A 1 96 ? -13.188 59.938 31.828 1 78.62 96 VAL A N 1
ATOM 815 C CA . VAL A 1 96 ? -12.367 61.156 31.891 1 78.62 96 VAL A CA 1
ATOM 816 C C . VAL A 1 96 ? -12.922 62.219 30.922 1 78.62 96 VAL A C 1
ATOM 818 O O . VAL A 1 96 ? -12.938 63.406 31.25 1 78.62 96 VAL A O 1
ATOM 821 N N . MET B 1 1 ? -5.16 61.906 35.406 1 86.19 1 MET B N 1
ATOM 822 C CA . MET B 1 1 ? -6.18 60.938 34.969 1 86.19 1 MET B CA 1
ATOM 823 C C . MET B 1 1 ? -5.98 60.531 33.531 1 86.19 1 MET B C 1
ATOM 825 O O . MET B 1 1 ? -5.781 59.375 33.219 1 86.19 1 MET B O 1
ATOM 829 N N . LEU B 1 2 ? -5.738 61.438 32.594 1 87.88 2 LEU B N 1
ATOM 830 C CA . LEU B 1 2 ? -5.539 61.188 31.156 1 87.88 2 LEU B CA 1
ATOM 831 C C . LEU B 1 2 ? -4.191 60.531 30.906 1 87.88 2 LEU B C 1
ATOM 833 O O . LEU B 1 2 ? -4.086 59.594 30.094 1 87.88 2 LEU B O 1
ATOM 837 N N . ARG B 1 3 ? -3.096 60.906 31.578 1 90.19 3 ARG B N 1
ATOM 838 C CA . ARG B 1 3 ? -1.756 60.344 31.391 1 90.19 3 ARG B CA 1
ATOM 839 C C . ARG B 1 3 ? -1.703 58.875 31.812 1 90.19 3 ARG B C 1
ATOM 841 O O . ARG B 1 3 ? -0.981 58.094 31.203 1 90.19 3 ARG B O 1
ATOM 848 N N . GLU B 1 4 ? -2.486 58.469 32.969 1 85.88 4 GLU B N 1
ATOM 849 C CA . GLU B 1 4 ? -2.564 57.094 33.438 1 85.88 4 GLU B CA 1
ATOM 850 C C . GLU B 1 4 ? -3.227 56.188 32.375 1 85.88 4 GLU B C 1
ATOM 852 O O . GLU B 1 4 ? -2.752 55.094 32.094 1 85.88 4 GLU B O 1
ATOM 857 N N . VAL B 1 5 ? -4.188 56.625 31.625 1 87.31 5 VAL B N 1
ATOM 858 C CA . VAL B 1 5 ? -4.902 55.875 30.609 1 87.31 5 VAL B CA 1
ATOM 859 C C . VAL B 1 5 ? -4.02 55.719 29.359 1 87.31 5 VAL B C 1
ATOM 861 O O . VAL B 1 5 ? -4.016 54.656 28.734 1 87.31 5 VAL B O 1
ATOM 864 N N . GLU B 1 6 ? -3.26 56.844 29.094 1 87.62 6 GLU B N 1
ATOM 865 C CA . GLU B 1 6 ? -2.352 56.781 27.953 1 87.62 6 GLU B CA 1
ATOM 866 C C . GLU B 1 6 ? -1.27 55.719 28.156 1 87.62 6 GLU B C 1
ATOM 868 O O . GLU B 1 6 ? -0.871 55.062 27.203 1 87.62 6 GLU B O 1
ATOM 873 N N . VAL B 1 7 ? -0.75 55.562 29.328 1 91.69 7 VAL B N 1
ATOM 874 C CA . VAL B 1 7 ? 0.264 54.562 29.656 1 91.69 7 VAL B CA 1
ATOM 875 C C . VAL B 1 7 ? -0.33 53.156 29.531 1 91.69 7 VAL B C 1
ATOM 877 O O . VAL B 1 7 ? 0.293 52.25 28.953 1 91.69 7 VAL B O 1
ATOM 880 N N . GLU B 1 8 ? -1.579 53 29.984 1 88.44 8 GLU B N 1
ATOM 881 C CA . GLU B 1 8 ? -2.268 51.688 29.906 1 88.44 8 GLU B CA 1
ATOM 882 C C . GLU B 1 8 ? -2.531 51.312 28.453 1 88.44 8 GLU B C 1
ATOM 884 O O . GLU B 1 8 ? -2.326 50.156 28.078 1 88.44 8 GLU B O 1
ATOM 889 N N . LEU B 1 9 ? -2.914 52.25 27.656 1 94.25 9 LEU B N 1
ATOM 890 C CA . LEU B 1 9 ? -3.152 52 26.234 1 94.25 9 LEU B CA 1
ATOM 891 C C . LEU B 1 9 ? -1.871 51.562 25.531 1 94.25 9 LEU B C 1
ATOM 893 O O . LEU B 1 9 ? -1.896 50.688 24.688 1 94.25 9 LEU B O 1
ATOM 897 N N . ARG B 1 10 ? -0.776 52.219 25.859 1 93.38 10 ARG B N 1
ATOM 898 C CA . ARG B 1 10 ? 0.499 51.844 25.25 1 93.38 10 ARG B CA 1
ATOM 899 C C . ARG B 1 10 ? 0.921 50.438 25.656 1 93.38 10 ARG B C 1
ATOM 901 O O . ARG B 1 10 ? 1.512 49.719 24.844 1 93.38 10 ARG B O 1
ATOM 908 N N . GLU B 1 11 ? 0.676 50.062 27 1 91.69 11 GLU B N 1
ATOM 909 C CA . GLU B 1 11 ? 0.971 48.719 27.453 1 91.69 11 GLU B CA 1
ATOM 910 C C . GLU B 1 11 ? 0.154 47.656 26.688 1 91.69 11 GLU B C 1
ATOM 912 O O . GLU B 1 11 ? 0.682 46.625 26.266 1 91.69 11 GLU B O 1
ATOM 917 N N . VAL B 1 12 ? -1.088 47.844 26.297 1 92.62 12 VAL B N 1
ATOM 918 C CA . VAL B 1 12 ? -1.955 46.969 25.547 1 92.62 12 VAL B CA 1
ATOM 919 C C . VAL B 1 12 ? -1.468 46.875 24.094 1 92.62 12 VAL B C 1
ATOM 921 O O . VAL B 1 12 ? -1.478 45.781 23.5 1 92.62 12 VAL B O 1
ATOM 924 N N . GLU B 1 13 ? -1.064 48.094 23.562 1 91.62 13 GLU B N 1
ATOM 925 C CA . GLU B 1 13 ? -0.539 48.125 22.203 1 91.62 13 GLU B CA 1
ATOM 926 C C . GLU B 1 13 ? 0.694 47.219 22.078 1 91.62 13 GLU B C 1
ATOM 928 O O . GLU B 1 13 ? 0.881 46.562 21.062 1 91.62 13 GLU B O 1
ATOM 933 N N . VAL B 1 14 ? 1.587 47.188 23.047 1 95.62 14 VAL B N 1
ATOM 934 C CA . VAL B 1 14 ? 2.789 46.375 23.047 1 95.62 14 VAL B CA 1
ATOM 935 C C . VAL B 1 14 ? 2.402 44.906 23.125 1 95.62 14 VAL B C 1
ATOM 937 O O . VAL B 1 14 ? 2.957 44.062 22.391 1 95.62 14 VAL B O 1
ATOM 940 N N . GLU B 1 15 ? 1.4 44.594 23.969 1 94.44 15 GLU B N 1
ATOM 941 C CA . GLU B 1 15 ? 0.925 43.219 24.109 1 94.44 15 GLU B CA 1
ATOM 942 C C . GLU B 1 15 ? 0.297 42.719 22.797 1 94.44 15 GLU B C 1
ATOM 944 O O . GLU B 1 15 ? 0.559 41.594 22.375 1 94.44 15 GLU B O 1
ATOM 949 N N . LEU B 1 16 ? -0.471 43.531 22.125 1 96.94 16 LEU B N 1
ATOM 950 C CA . LEU B 1 16 ? -1.087 43.188 20.859 1 96.94 16 LEU B CA 1
ATOM 951 C C . LEU B 1 16 ? -0.025 42.906 19.797 1 96.94 16 LEU B C 1
ATOM 953 O O . LEU B 1 16 ? -0.17 41.969 18.984 1 96.94 16 LEU B O 1
ATOM 957 N N . ARG B 1 17 ? 0.975 43.719 19.766 1 96.06 17 ARG B N 1
ATOM 958 C CA . ARG B 1 17 ? 2.047 43.531 18.797 1 96.06 17 ARG B CA 1
ATOM 959 C C . ARG B 1 17 ? 2.783 42.219 19.047 1 96.06 17 ARG B C 1
ATOM 961 O O . ARG B 1 17 ? 3.223 41.531 18.109 1 96.06 17 ARG B O 1
ATOM 968 N N . GLU B 1 18 ? 3.041 41.906 20.406 1 94.94 18 GLU B N 1
ATOM 969 C CA . GLU B 1 18 ? 3.662 40.625 20.75 1 94.94 18 GLU B CA 1
ATOM 970 C C . GLU B 1 18 ? 2.814 39.438 20.281 1 94.94 18 GLU B C 1
ATOM 972 O O . GLU B 1 18 ? 3.34 38.5 19.719 1 94.94 18 GLU B O 1
ATOM 977 N N . VAL B 1 19 ? 1.52 39.438 20.328 1 95.62 19 VAL B N 1
ATOM 978 C CA . VAL B 1 19 ? 0.609 38.375 19.875 1 95.62 19 VAL B CA 1
ATOM 979 C C . VAL B 1 19 ? 0.653 38.312 18.344 1 95.62 19 VAL B C 1
ATOM 981 O O . VAL B 1 19 ? 0.626 37.219 17.781 1 95.62 19 VAL B O 1
ATOM 984 N N . GLU B 1 20 ? 0.686 39.5 17.688 1 94.44 20 GLU B N 1
ATOM 985 C CA . GLU B 1 20 ? 0.767 39.531 16.234 1 94.44 20 GLU B CA 1
ATOM 986 C C . GLU B 1 20 ? 2.02 38.812 15.734 1 94.44 20 GLU B C 1
ATOM 988 O O . GLU B 1 20 ? 1.985 38.125 14.711 1 94.44 20 GLU B O 1
ATOM 993 N N . VAL B 1 21 ? 3.117 39.031 16.375 1 96.62 21 VAL B N 1
ATOM 994 C CA . VAL B 1 21 ? 4.375 38.375 16.016 1 96.62 21 VAL B CA 1
ATOM 995 C C . VAL B 1 21 ? 4.254 36.875 16.188 1 96.62 21 VAL B C 1
ATOM 997 O O . VAL B 1 21 ? 4.684 36.094 15.32 1 96.62 21 VAL B O 1
ATOM 1000 N N . GLU B 1 22 ? 3.623 36.469 17.297 1 96.5 22 GLU B N 1
ATOM 1001 C CA . GLU B 1 22 ? 3.424 35.062 17.562 1 96.5 22 GLU B CA 1
ATOM 1002 C C . GLU B 1 22 ? 2.508 34.406 16.516 1 96.5 22 GLU B C 1
ATOM 1004 O O . GLU B 1 22 ? 2.775 33.312 16.031 1 96.5 22 GLU B O 1
ATOM 1009 N N . LEU B 1 23 ? 1.46 35.031 16.141 1 98.19 23 LEU B N 1
ATOM 1010 C CA . LEU B 1 23 ? 0.544 34.562 15.102 1 98.19 23 LEU B CA 1
ATOM 1011 C C . LEU B 1 23 ? 1.272 34.375 13.773 1 98.19 23 LEU B C 1
ATOM 1013 O O . LEU B 1 23 ? 1.033 33.406 13.062 1 98.19 23 LEU B O 1
ATOM 1017 N N . ARG B 1 24 ? 2.064 35.344 13.422 1 97.25 24 ARG B N 1
ATOM 1018 C CA . ARG B 1 24 ? 2.812 35.219 12.18 1 97.25 24 ARG B CA 1
ATOM 1019 C C . ARG B 1 24 ? 3.764 34.031 12.203 1 97.25 24 ARG B C 1
ATOM 1021 O O . ARG B 1 24 ? 3.979 33.375 11.18 1 97.25 24 ARG B O 1
ATOM 1028 N N . GLU B 1 25 ? 4.461 33.875 13.398 1 96.69 25 GLU B N 1
ATOM 1029 C CA . GLU B 1 25 ? 5.328 32.719 13.539 1 96.69 25 GLU B CA 1
ATOM 1030 C C . GLU B 1 25 ? 4.547 31.406 13.352 1 96.69 25 GLU B C 1
ATOM 1032 O O . GLU B 1 25 ? 5.008 30.5 12.672 1 96.69 25 GLU B O 1
ATOM 1037 N N . VAL B 1 26 ? 3.338 31.234 13.82 1 97.31 26 VAL B N 1
ATOM 1038 C CA . VAL B 1 26 ? 2.49 30.047 13.68 1 97.31 26 VAL B CA 1
ATOM 1039 C C . VAL B 1 26 ? 2.059 29.906 12.219 1 97.31 26 VAL B C 1
ATOM 1041 O O . VAL B 1 26 ? 1.979 28.781 11.703 1 97.31 26 VAL B O 1
ATOM 1044 N N . GLU B 1 27 ? 1.764 31.047 11.586 1 96.19 27 GLU B N 1
ATOM 1045 C CA . GLU B 1 27 ? 1.407 31.016 10.172 1 96.19 27 GLU B CA 1
ATOM 1046 C C . GLU B 1 27 ? 2.523 30.391 9.336 1 96.19 27 GLU B C 1
ATOM 1048 O O . GLU B 1 27 ? 2.256 29.641 8.391 1 96.19 27 GLU B O 1
ATOM 1053 N N . VAL B 1 28 ? 3.719 30.75 9.57 1 97.38 28 VAL B N 1
ATOM 1054 C CA . VAL B 1 28 ? 4.871 30.203 8.867 1 97.38 28 VAL B CA 1
ATOM 1055 C C . VAL B 1 28 ? 4.965 28.703 9.117 1 97.38 28 VAL B C 1
ATOM 1057 O O . VAL B 1 28 ? 5.195 27.922 8.188 1 97.38 28 VAL B O 1
ATOM 1060 N N . GLU B 1 29 ? 4.746 28.328 10.406 1 97.31 29 GLU B N 1
ATOM 1061 C CA . GLU B 1 29 ? 4.785 26.922 10.758 1 97.31 29 GLU B CA 1
ATOM 1062 C C . GLU B 1 29 ? 3.68 26.141 10.047 1 97.31 29 GLU B C 1
ATOM 1064 O O . GLU B 1 29 ? 3.916 25.047 9.523 1 97.31 29 GLU B O 1
ATOM 1069 N N . LEU B 1 30 ? 2.514 26.641 9.984 1 98.19 30 LEU B N 1
ATOM 1070 C CA . LEU B 1 30 ? 1.398 26.016 9.273 1 98.19 30 LEU B CA 1
ATOM 1071 C C . LEU B 1 30 ? 1.727 25.828 7.797 1 98.19 30 LEU B C 1
ATOM 1073 O O . LEU B 1 30 ? 1.4 24.797 7.211 1 98.19 30 LEU B O 1
ATOM 1077 N N . ARG B 1 31 ? 2.283 26.781 7.203 1 97.75 31 ARG B N 1
ATOM 1078 C CA . ARG B 1 31 ? 2.652 26.688 5.797 1 97.75 31 ARG B CA 1
ATOM 1079 C C . ARG B 1 31 ? 3.691 25.594 5.578 1 97.75 31 ARG B C 1
ATOM 1081 O O . ARG B 1 31 ? 3.668 24.906 4.555 1 97.75 31 ARG B O 1
ATOM 1088 N N . GLU B 1 32 ? 4.711 25.578 6.508 1 97.19 32 GLU B N 1
ATOM 1089 C CA . GLU B 1 32 ? 5.695 24.5 6.426 1 97.19 32 GLU B CA 1
ATOM 1090 C C . GLU B 1 32 ? 5.027 23.125 6.516 1 97.19 32 GLU B C 1
ATOM 1092 O O . GLU B 1 32 ? 5.367 22.219 5.758 1 97.19 32 GLU B O 1
ATOM 1097 N N . VAL B 1 33 ? 4.055 22.891 7.348 1 97.88 33 VAL B N 1
ATOM 1098 C CA . VAL B 1 33 ? 3.314 21.641 7.484 1 97.88 33 VAL B CA 1
ATOM 1099 C C . VAL B 1 33 ? 2.533 21.359 6.203 1 97.88 33 VAL B C 1
ATOM 1101 O O . VAL B 1 33 ? 2.467 20.219 5.75 1 97.88 33 VAL B O 1
ATOM 1104 N N . GLU B 1 34 ? 1.94 22.406 5.676 1 97.06 34 GLU B N 1
ATOM 1105 C CA . GLU B 1 34 ? 1.202 22.25 4.426 1 97.06 34 GLU B CA 1
ATOM 1106 C C . GLU B 1 34 ? 2.102 21.734 3.311 1 97.06 34 GLU B C 1
ATOM 1108 O O . GLU B 1 34 ? 1.671 20.922 2.484 1 97.06 34 GLU B O 1
ATOM 1113 N N . VAL B 1 35 ? 3.227 22.25 3.201 1 97.94 35 VAL B N 1
ATOM 1114 C CA . VAL B 1 35 ? 4.191 21.812 2.195 1 97.94 35 VAL B CA 1
ATOM 1115 C C . VAL B 1 35 ? 4.543 20.344 2.42 1 97.94 35 VAL B C 1
ATOM 1117 O O . VAL B 1 35 ? 4.59 19.562 1.472 1 97.94 35 VAL B O 1
ATOM 1120 N N . GLU B 1 36 ? 4.754 20.031 3.697 1 97.81 36 GLU B N 1
ATOM 1121 C CA . GLU B 1 36 ? 5.07 18.641 4.035 1 97.81 36 GLU B CA 1
ATOM 1122 C C . GLU B 1 36 ? 3.914 17.719 3.689 1 97.81 36 GLU B C 1
ATOM 1124 O O . GLU B 1 36 ? 4.121 16.641 3.131 1 97.81 36 GLU B O 1
ATOM 1129 N N . LEU B 1 37 ? 2.742 18.078 3.988 1 98.31 37 LEU B N 1
ATOM 1130 C CA . LEU B 1 37 ? 1.557 17.312 3.645 1 98.31 37 LEU B CA 1
ATOM 1131 C C . LEU B 1 37 ? 1.467 17.094 2.137 1 98.31 37 LEU B C 1
ATOM 1133 O O . LEU B 1 37 ? 1.12 16 1.68 1 98.31 37 LEU B O 1
ATOM 1137 N N . ARG B 1 38 ? 1.696 18.078 1.413 1 98.19 38 ARG B N 1
ATOM 1138 C CA . ARG B 1 38 ? 1.649 17.969 -0.041 1 98.19 38 ARG B CA 1
ATOM 1139 C C . ARG B 1 38 ? 2.707 17 -0.55 1 98.19 38 ARG B C 1
ATOM 1141 O O . ARG B 1 38 ? 2.479 16.281 -1.524 1 98.19 38 ARG B O 1
ATOM 1148 N N . GLU B 1 39 ? 3.938 17.125 0.03 1 97.75 39 GLU B N 1
ATOM 1149 C CA . GLU B 1 39 ? 4.98 16.156 -0.331 1 97.75 39 GLU B CA 1
ATOM 1150 C C . GLU B 1 39 ? 4.535 14.734 -0.051 1 97.75 39 GLU B C 1
ATOM 1152 O O . GLU B 1 39 ? 4.738 13.836 -0.876 1 97.75 39 GLU B O 1
ATOM 1157 N N . VAL B 1 40 ? 3.889 14.438 1.048 1 98.12 40 VAL B N 1
ATOM 1158 C CA . VAL B 1 40 ? 3.377 13.117 1.396 1 98.12 40 VAL B CA 1
ATOM 1159 C C . VAL B 1 40 ? 2.301 12.703 0.397 1 98.12 40 VAL B C 1
ATOM 1161 O O . VAL B 1 40 ? 2.248 11.539 -0.017 1 98.12 40 VAL B O 1
ATOM 1164 N N . GLU B 1 41 ? 1.466 13.625 0.043 1 97.44 41 GLU B N 1
ATOM 1165 C CA . GLU B 1 41 ? 0.425 13.344 -0.941 1 97.44 41 GLU B CA 1
ATOM 1166 C C . GLU B 1 41 ? 1.026 12.883 -2.266 1 97.44 41 GLU B C 1
ATOM 1168 O O . GLU B 1 41 ? 0.468 12.016 -2.939 1 97.44 41 GLU B O 1
ATOM 1173 N N . VAL B 1 42 ? 1.997 13.539 -2.674 1 98.38 42 VAL B N 1
ATOM 1174 C CA . VAL B 1 42 ? 2.676 13.172 -3.914 1 98.38 42 VAL B CA 1
ATOM 1175 C C . VAL B 1 42 ? 3.244 11.766 -3.799 1 98.38 42 VAL B C 1
ATOM 1177 O O . VAL B 1 42 ? 3.098 10.953 -4.715 1 98.38 42 VAL B O 1
ATOM 1180 N N . GLU B 1 43 ? 3.885 11.516 -2.678 1 98.19 43 GLU B N 1
ATOM 1181 C CA . GLU B 1 43 ? 4.445 10.188 -2.441 1 98.19 43 GLU B CA 1
ATOM 1182 C C . GLU B 1 43 ? 3.352 9.125 -2.438 1 98.19 43 GLU B C 1
ATOM 1184 O O . GLU B 1 43 ? 3.51 8.062 -3.045 1 98.19 43 GLU B O 1
ATOM 1189 N N . LEU B 1 44 ? 2.254 9.383 -1.771 1 98.38 44 LEU B N 1
ATOM 1190 C CA . LEU B 1 44 ? 1.121 8.461 -1.75 1 98.38 44 LEU B CA 1
ATOM 1191 C C . LEU B 1 44 ? 0.62 8.188 -3.164 1 98.38 44 LEU B C 1
ATOM 1193 O O . LEU B 1 44 ? 0.304 7.047 -3.502 1 98.38 44 LEU B O 1
ATOM 1197 N N . ARG B 1 45 ? 0.492 9.188 -3.918 1 98.31 45 ARG B N 1
ATOM 1198 C CA . ARG B 1 45 ? 0.031 9.016 -5.289 1 98.31 45 ARG B CA 1
ATOM 1199 C C . ARG B 1 45 ? 0.999 8.148 -6.09 1 98.31 45 ARG B C 1
ATOM 1201 O O . ARG B 1 45 ? 0.583 7.398 -6.973 1 98.31 45 ARG B O 1
ATOM 1208 N N . GLU B 1 46 ? 2.332 8.383 -5.906 1 98.25 46 GLU B N 1
ATOM 1209 C CA . GLU B 1 46 ? 3.328 7.539 -6.559 1 98.25 46 GLU B CA 1
ATOM 1210 C C . GLU B 1 46 ? 3.178 6.082 -6.141 1 98.25 46 GLU B C 1
ATOM 1212 O O . GLU B 1 46 ? 3.236 5.18 -6.977 1 98.25 46 GLU B O 1
ATOM 1217 N N . VAL B 1 47 ? 2.971 5.816 -4.875 1 98.31 47 VAL B N 1
ATOM 1218 C CA . VAL B 1 47 ? 2.77 4.465 -4.363 1 98.31 47 VAL B CA 1
ATOM 1219 C C . VAL B 1 47 ? 1.502 3.865 -4.969 1 98.31 47 VAL B C 1
ATOM 1221 O O . VAL B 1 47 ? 1.483 2.695 -5.355 1 98.31 47 VAL B O 1
ATOM 1224 N N . GLU B 1 48 ? 0.485 4.625 -5.023 1 97.94 48 GLU B N 1
ATOM 1225 C CA . GLU B 1 48 ? -0.769 4.18 -5.625 1 97.94 48 GLU B CA 1
ATOM 1226 C C . GLU B 1 48 ? -0.568 3.77 -7.082 1 97.94 48 GLU B C 1
ATOM 1228 O O . GLU B 1 48 ? -1.183 2.811 -7.551 1 97.94 48 GLU B O 1
ATOM 1233 N N . ALA B 1 49 ? 0.085 4.547 -7.758 1 97.5 49 ALA B N 1
ATOM 1234 C CA . ALA B 1 49 ? 0.384 4.227 -9.156 1 97.5 49 ALA B CA 1
ATOM 1235 C C . ALA B 1 49 ? 1.143 2.908 -9.266 1 97.5 49 ALA B C 1
ATOM 1237 O O . ALA B 1 49 ? 0.844 2.084 -10.133 1 97.5 49 ALA B O 1
ATOM 1238 N N . GLU B 1 50 ? 2.152 2.734 -8.422 1 98.31 50 GLU B N 1
ATOM 1239 C CA . GLU B 1 50 ? 2.916 1.489 -8.414 1 98.31 50 GLU B CA 1
ATOM 1240 C C . GLU B 1 50 ? 2.025 0.299 -8.07 1 98.31 50 GLU B C 1
ATOM 1242 O O . GLU B 1 50 ? 2.125 -0.759 -8.695 1 98.31 50 GLU B O 1
ATOM 1247 N N . LEU B 1 51 ? 1.154 0.459 -7.086 1 98.31 51 LEU B N 1
ATOM 1248 C CA . LEU B 1 51 ? 0.197 -0.581 -6.727 1 98.31 51 LEU B CA 1
ATOM 1249 C C . LEU B 1 51 ? -0.676 -0.953 -7.922 1 98.31 51 LEU B C 1
ATOM 1251 O O . LEU B 1 51 ? -0.96 -2.133 -8.141 1 98.31 51 LEU B O 1
ATOM 1255 N N . ARG B 1 52 ? -1.139 0.04 -8.641 1 98.44 52 ARG B N 1
ATOM 1256 C CA . ARG B 1 52 ? -1.957 -0.228 -9.82 1 98.44 52 ARG B CA 1
ATOM 1257 C C . ARG B 1 52 ? -1.182 -1.039 -10.852 1 98.44 52 ARG B C 1
ATOM 1259 O O . ARG B 1 52 ? -1.752 -1.896 -11.531 1 98.44 52 ARG B O 1
ATOM 1266 N N . GLU B 1 53 ? 0.143 -0.709 -11.047 1 98.31 53 GLU B N 1
ATOM 1267 C CA . GLU B 1 53 ? 0.979 -1.496 -11.945 1 98.31 53 GLU B CA 1
ATOM 1268 C C . GLU B 1 53 ? 1.077 -2.947 -11.484 1 98.31 53 GLU B C 1
ATOM 1270 O O . GLU B 1 53 ? 0.965 -3.871 -12.297 1 98.31 53 GLU B O 1
ATOM 1275 N N . VAL B 1 54 ? 1.259 -3.166 -10.188 1 98.44 54 VAL B N 1
ATOM 1276 C CA . VAL B 1 54 ? 1.333 -4.508 -9.625 1 98.44 54 VAL B CA 1
ATOM 1277 C C . VAL B 1 54 ? 0.013 -5.238 -9.852 1 98.44 54 VAL B C 1
ATOM 1279 O O . VAL B 1 54 ? 0.003 -6.43 -10.172 1 98.44 54 VAL B O 1
ATOM 1282 N N . GLU B 1 55 ? -1.077 -4.582 -9.695 1 98.06 55 GLU B N 1
ATOM 1283 C CA . GLU B 1 55 ? -2.395 -5.168 -9.922 1 98.06 55 GLU B CA 1
ATOM 1284 C C . GLU B 1 55 ? -2.543 -5.645 -11.367 1 98.06 55 GLU B C 1
ATOM 1286 O O . GLU B 1 55 ? -3.156 -6.684 -11.6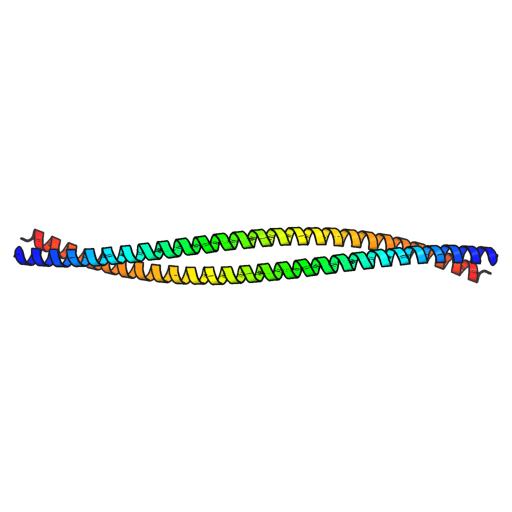25 1 98.06 55 GLU B O 1
ATOM 1291 N N . VAL B 1 56 ? -2.139 -4.859 -12.227 1 98.38 56 VAL B N 1
ATOM 1292 C CA . VAL B 1 56 ? -2.193 -5.223 -13.641 1 98.38 56 VAL B CA 1
ATOM 1293 C C . VAL B 1 56 ? -1.361 -6.477 -13.883 1 98.38 56 VAL B C 1
ATOM 1295 O O . VAL B 1 56 ? -1.806 -7.402 -14.57 1 98.38 56 VAL B O 1
ATOM 1298 N N . GLU B 1 57 ? -0.161 -6.477 -13.312 1 98.25 57 GLU B N 1
ATOM 1299 C CA . GLU B 1 57 ? 0.711 -7.641 -13.445 1 98.25 57 GLU B CA 1
ATOM 1300 C C . GLU B 1 57 ? 0.066 -8.883 -12.844 1 98.25 57 GLU B C 1
ATOM 1302 O O . GLU B 1 57 ? 0.097 -9.961 -13.445 1 98.25 57 GLU B O 1
ATOM 1307 N N . LEU B 1 58 ? -0.508 -8.742 -11.656 1 98.5 58 LEU B N 1
ATOM 1308 C CA . LEU B 1 58 ? -1.213 -9.844 -11.016 1 98.5 58 LEU B CA 1
ATOM 1309 C C . LEU B 1 58 ? -2.332 -10.367 -11.906 1 98.5 58 LEU B C 1
ATOM 1311 O O . LEU B 1 58 ? -2.527 -11.586 -12.023 1 98.5 58 LEU B O 1
ATOM 1315 N N . ARG B 1 59 ? -3.102 -9.516 -12.484 1 98.5 59 ARG B N 1
ATOM 1316 C CA . ARG B 1 59 ? -4.188 -9.922 -13.375 1 98.5 59 ARG B CA 1
ATOM 1317 C C . ARG B 1 59 ? -3.648 -10.68 -14.586 1 98.5 59 ARG B C 1
ATOM 1319 O O . ARG B 1 59 ? -4.281 -11.625 -15.07 1 98.5 59 ARG B O 1
ATOM 1326 N N . GLU B 1 60 ? -2.475 -10.25 -15.18 1 98.12 60 GLU B N 1
ATOM 1327 C CA . GLU B 1 60 ? -1.849 -10.969 -16.281 1 98.12 60 GLU B CA 1
ATOM 1328 C C . GLU B 1 60 ? -1.455 -12.383 -15.867 1 98.12 60 GLU B C 1
ATOM 1330 O O . GLU B 1 60 ? -1.682 -13.344 -16.609 1 98.12 60 GLU B O 1
ATOM 1335 N N . VAL B 1 61 ? -0.908 -12.461 -14.672 1 98.44 61 VAL B N 1
ATOM 1336 C CA . VAL B 1 61 ? -0.525 -13.766 -14.148 1 98.44 61 VAL B CA 1
ATOM 1337 C C . VAL B 1 61 ? -1.768 -14.641 -13.984 1 98.44 61 VAL B C 1
ATOM 1339 O O . VAL B 1 61 ? -1.744 -15.828 -14.297 1 98.44 61 VAL B O 1
ATOM 1342 N N . GLU B 1 62 ? -2.816 -14.125 -13.531 1 97.88 62 GLU B N 1
ATOM 1343 C CA . GLU B 1 62 ? -4.074 -14.844 -13.359 1 97.88 62 GLU B CA 1
ATOM 1344 C C . GLU B 1 62 ? -4.582 -15.391 -14.688 1 97.88 62 GLU B C 1
ATOM 1346 O O . GLU B 1 62 ? -5.117 -16.5 -14.742 1 97.88 62 GLU B O 1
ATOM 1351 N N . VAL B 1 63 ? -4.531 -14.586 -15.625 1 98.19 63 VAL B N 1
ATOM 1352 C CA . VAL B 1 63 ? -4.965 -15 -16.953 1 98.19 63 VAL B CA 1
ATOM 1353 C C . VAL B 1 63 ? -4.121 -16.172 -17.422 1 98.19 63 VAL B C 1
ATOM 1355 O O . VAL B 1 63 ? -4.652 -17.156 -17.953 1 98.19 63 VAL B O 1
ATOM 1358 N N . GLU B 1 64 ? -2.816 -16.062 -17.234 1 97.94 64 GLU B N 1
ATOM 1359 C CA . GLU B 1 64 ? -1.909 -17.141 -17.625 1 97.94 64 GLU B CA 1
ATOM 1360 C C . GLU B 1 64 ? -2.217 -18.422 -16.859 1 97.94 64 GLU B C 1
ATOM 1362 O O . GLU B 1 64 ? -2.248 -19.516 -17.438 1 97.94 64 GLU B O 1
ATOM 1367 N N . LEU B 1 65 ? -2.426 -18.25 -15.57 1 98.5 65 LEU B N 1
ATOM 1368 C CA . LEU B 1 65 ? -2.783 -19.406 -14.742 1 98.5 65 LEU B CA 1
ATOM 1369 C C . LEU B 1 65 ? -4.062 -20.062 -15.25 1 98.5 65 LEU B C 1
ATOM 1371 O O . LEU B 1 65 ? -4.156 -21.297 -15.281 1 98.5 65 LEU B O 1
ATOM 1375 N N . ARG B 1 66 ? -5.051 -19.344 -15.578 1 98.25 66 ARG B N 1
ATOM 1376 C CA . ARG B 1 66 ? -6.309 -19.875 -16.094 1 98.25 66 ARG B CA 1
ATOM 1377 C C . ARG B 1 66 ? -6.09 -20.625 -17.406 1 98.25 66 ARG B C 1
ATOM 1379 O O . ARG B 1 66 ? -6.734 -21.641 -17.656 1 98.25 66 ARG B O 1
ATOM 1386 N N . GLU B 1 67 ? -5.191 -20.125 -18.328 1 97.5 67 GLU B N 1
ATOM 1387 C CA . GLU B 1 67 ? -4.859 -20.828 -19.562 1 97.5 67 GLU B CA 1
ATOM 1388 C C . GLU B 1 67 ? -4.23 -22.188 -19.281 1 97.5 67 GLU B C 1
ATOM 1390 O O . GLU B 1 67 ? -4.57 -23.172 -19.922 1 97.5 67 GLU B O 1
ATOM 1395 N N . VAL B 1 68 ? -3.318 -22.156 -18.312 1 98.25 68 VAL B N 1
ATOM 1396 C CA . VAL B 1 68 ? -2.674 -23.406 -17.922 1 98.25 68 VAL B CA 1
ATOM 1397 C C . VAL B 1 68 ? -3.723 -24.375 -17.391 1 98.25 68 VAL B C 1
ATOM 1399 O O . VAL B 1 68 ? -3.678 -25.578 -17.703 1 98.25 68 VAL B O 1
ATOM 1402 N N . GLU B 1 69 ? -4.652 -23.969 -16.641 1 97.38 69 GLU B N 1
ATOM 1403 C CA . GLU B 1 69 ? -5.723 -24.797 -16.094 1 97.38 69 GLU B CA 1
ATOM 1404 C C . GLU B 1 69 ? -6.547 -25.438 -17.203 1 97.38 69 GLU B C 1
ATOM 1406 O O . GLU B 1 69 ? -6.949 -26.594 -17.094 1 97.38 69 GLU B O 1
ATOM 1411 N N . VAL B 1 70 ? -6.867 -24.641 -18.125 1 98 70 VAL B N 1
ATOM 1412 C CA . VAL B 1 70 ? -7.645 -25.141 -19.266 1 98 70 VAL B CA 1
ATOM 1413 C C . VAL B 1 70 ? -6.875 -26.25 -19.969 1 98 70 VAL B C 1
ATOM 1415 O O . VAL B 1 70 ? -7.445 -27.297 -20.297 1 98 70 VAL B O 1
ATOM 1418 N N . GLU B 1 71 ? -5.551 -26.031 -20.188 1 97.5 71 GLU B N 1
ATOM 1419 C CA . GLU B 1 71 ? -4.707 -27.031 -20.828 1 97.5 71 GLU B CA 1
ATOM 1420 C C . GLU B 1 71 ? -4.656 -28.312 -20 1 97.5 71 GLU B C 1
ATOM 1422 O O . GLU B 1 71 ? -4.77 -29.422 -20.531 1 97.5 71 GLU B O 1
ATOM 1427 N N . LEU B 1 72 ? -4.512 -28.125 -18.703 1 98.5 72 LEU B N 1
ATOM 1428 C CA . LEU B 1 72 ? -4.484 -29.281 -17.812 1 98.5 72 LEU B CA 1
ATOM 1429 C C . LEU B 1 72 ? -5.793 -30.062 -17.891 1 98.5 72 LEU B C 1
ATOM 1431 O O . LEU B 1 72 ? -5.785 -31.297 -17.891 1 98.5 72 LEU B O 1
ATOM 1435 N N . ARG B 1 73 ? -6.918 -29.469 -17.938 1 98 73 ARG B N 1
ATOM 1436 C CA . ARG B 1 73 ? -8.219 -30.141 -18.031 1 98 73 ARG B CA 1
ATOM 1437 C C . ARG B 1 73 ? -8.344 -30.906 -19.344 1 98 73 ARG B C 1
ATOM 1439 O O . ARG B 1 73 ? -8.922 -31.984 -19.391 1 98 73 ARG B O 1
ATOM 1446 N N . GLU B 1 74 ? -7.82 -30.281 -20.547 1 97.25 74 GLU B N 1
ATOM 1447 C CA . GLU B 1 74 ? -7.832 -30.984 -21.828 1 97.25 74 GLU B CA 1
ATOM 1448 C C . GLU B 1 74 ? -7.012 -32.25 -21.766 1 97.25 74 GLU B C 1
ATOM 1450 O O . GLU B 1 74 ? -7.445 -33.312 -22.25 1 97.25 74 GLU B O 1
ATOM 1455 N N . ILE B 1 75 ? -5.777 -32.094 -21.078 1 97.62 75 ILE B N 1
ATOM 1456 C CA . ILE B 1 75 ? -4.902 -33.25 -20.938 1 97.62 75 ILE B CA 1
ATOM 1457 C C . ILE B 1 75 ? -5.602 -34.312 -20.094 1 97.62 75 ILE B C 1
ATOM 1459 O O . ILE B 1 75 ? -5.5 -35.5 -20.391 1 97.62 75 ILE B O 1
ATOM 1463 N N . GLU B 1 76 ? -6.309 -34 -19.078 1 96.56 76 GLU B N 1
ATOM 1464 C CA . GLU B 1 76 ? -7.055 -34.938 -18.25 1 96.56 76 GLU B CA 1
ATOM 1465 C C . GLU B 1 76 ? -8.086 -35.688 -19.062 1 96.56 76 GLU B C 1
ATOM 1467 O O . GLU B 1 76 ? -8.289 -36.906 -18.844 1 96.56 76 GLU B O 1
ATOM 1472 N N . VAL B 1 77 ? -8.805 -35 -19.891 1 96.94 77 VAL B N 1
ATOM 1473 C CA . VAL B 1 77 ? -9.789 -35.656 -20.75 1 96.94 77 VAL B CA 1
ATOM 1474 C C . VAL B 1 77 ? -9.109 -36.656 -21.656 1 96.94 77 VAL B C 1
ATOM 1476 O O . VAL B 1 77 ? -9.594 -37.781 -21.812 1 96.94 77 VAL B O 1
ATOM 1479 N N . GLU B 1 78 ? -7.922 -36.312 -22.266 1 96.5 78 GLU B N 1
ATOM 1480 C CA . GLU B 1 78 ? -7.164 -37.219 -23.125 1 96.5 78 GLU B CA 1
ATOM 1481 C C . GLU B 1 78 ? -6.68 -38.438 -22.359 1 96.5 78 GLU B C 1
ATOM 1483 O O . GLU B 1 78 ? -6.781 -39.562 -22.859 1 96.5 78 GLU B O 1
ATOM 1488 N N . LEU B 1 79 ? -6.191 -38.156 -21.172 1 97.94 79 LEU B N 1
ATOM 1489 C CA . LEU B 1 79 ? -5.727 -39.25 -20.344 1 97.94 79 LEU B CA 1
ATOM 1490 C C . LEU B 1 79 ? -6.863 -40.219 -20.031 1 97.94 79 LEU B C 1
ATOM 1492 O O . LEU B 1 79 ? -6.668 -41.438 -20.031 1 97.94 79 LEU B O 1
ATOM 1496 N N . ARG B 1 80 ? -8.062 -39.812 -19.75 1 97 80 ARG B N 1
ATOM 1497 C CA . ARG B 1 80 ? -9.211 -40.656 -19.453 1 97 80 ARG B CA 1
ATOM 1498 C C . ARG B 1 80 ? -9.602 -41.5 -20.672 1 97 80 ARG B C 1
ATOM 1500 O O . ARG B 1 80 ? -9.992 -42.656 -20.547 1 97 80 ARG B O 1
ATOM 1507 N N . GLU B 1 81 ? -9.508 -40.906 -21.938 1 94.44 81 GLU B N 1
ATOM 1508 C CA . GLU B 1 81 ? -9.797 -41.656 -23.156 1 94.44 81 GLU B CA 1
ATOM 1509 C C . GLU B 1 81 ? -8.805 -42.781 -23.359 1 94.44 81 GLU B C 1
ATOM 1511 O O . GLU B 1 81 ? -9.195 -43.906 -23.719 1 94.44 81 GLU B O 1
ATOM 1516 N N . VAL B 1 82 ? -7.473 -42.406 -23.094 1 95.62 82 VAL B N 1
ATOM 1517 C CA . VAL B 1 82 ? -6.438 -43.438 -23.219 1 95.62 82 VAL B CA 1
ATOM 1518 C C . VAL B 1 82 ? -6.691 -44.562 -22.219 1 95.62 82 VAL B C 1
ATOM 1520 O O . VAL B 1 82 ? -6.523 -45.75 -22.531 1 95.62 82 VAL B O 1
ATOM 1523 N N . GLU B 1 83 ? -7.102 -44.281 -21.062 1 93.81 83 GLU B 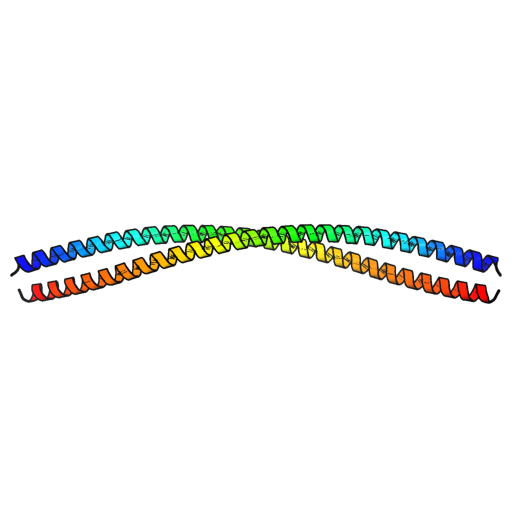N 1
ATOM 1524 C CA . GLU B 1 83 ? -7.402 -45.281 -20.031 1 93.81 83 GLU B CA 1
ATOM 1525 C C . GLU B 1 83 ? -8.523 -46.219 -20.469 1 93.81 83 GLU B C 1
ATOM 1527 O O . GLU B 1 83 ? -8.477 -47.406 -20.203 1 93.81 83 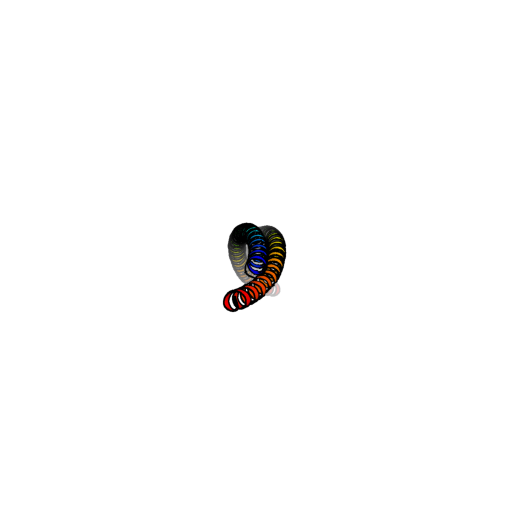GLU B O 1
ATOM 1532 N N . VAL B 1 84 ? -9.555 -45.656 -21.031 1 95.25 84 VAL B N 1
ATOM 1533 C CA . VAL B 1 84 ? -10.672 -46.438 -21.531 1 95.25 84 VAL B CA 1
ATOM 1534 C C . VAL B 1 84 ? -10.188 -47.406 -22.609 1 95.25 84 VAL B C 1
ATOM 1536 O O . VAL B 1 84 ? -10.547 -48.594 -22.594 1 95.25 84 VAL B O 1
ATOM 1539 N N . GLU B 1 85 ? -9.32 -46.938 -23.547 1 92.88 85 GLU B N 1
ATOM 1540 C CA . GLU B 1 85 ? -8.766 -47.75 -24.609 1 92.88 85 GLU B CA 1
ATOM 1541 C C . GLU B 1 85 ? -7.902 -48.875 -24.047 1 92.88 85 GLU B C 1
ATOM 1543 O O . GLU B 1 85 ? -8 -50.031 -24.484 1 92.88 85 GLU B O 1
ATOM 1548 N N . LEU B 1 86 ? -7.121 -48.5 -23.031 1 95.94 86 LEU B N 1
ATOM 1549 C CA . LEU B 1 86 ? -6.27 -49.469 -22.375 1 95.94 86 LEU B CA 1
ATOM 1550 C C . LEU B 1 86 ? -7.113 -50.562 -21.719 1 95.94 86 LEU B C 1
ATOM 1552 O O . LEU B 1 86 ? -6.773 -51.75 -21.797 1 95.94 86 LEU B O 1
ATOM 1556 N N . ARG B 1 87 ? -8.219 -50.312 -21.078 1 95.12 87 ARG B N 1
ATOM 1557 C CA . ARG B 1 87 ? -9.094 -51.281 -20.422 1 95.12 87 ARG B CA 1
ATOM 1558 C C . ARG B 1 87 ? -9.742 -52.188 -21.453 1 95.12 87 ARG B C 1
ATOM 1560 O O . ARG B 1 87 ? -9.906 -53.406 -21.203 1 95.12 87 ARG B O 1
ATOM 1567 N N . GLU B 1 88 ? -10.125 -51.656 -22.688 1 90.62 88 GLU B N 1
ATOM 1568 C CA . GLU B 1 88 ? -10.695 -52.469 -23.766 1 90.62 88 GLU B CA 1
ATOM 1569 C C . GLU B 1 88 ? -9.688 -53.5 -24.266 1 90.62 88 GLU B C 1
ATOM 1571 O O . GLU B 1 88 ? -10.031 -54.656 -24.484 1 90.62 88 GLU B O 1
ATOM 1576 N N . VAL B 1 89 ? -8.383 -52.969 -24.438 1 90.31 89 VAL B N 1
ATOM 1577 C CA . VAL B 1 89 ? -7.324 -53.844 -24.891 1 90.31 89 VAL B CA 1
ATOM 1578 C C . VAL B 1 89 ? -7.078 -54.938 -23.844 1 90.31 89 VAL B C 1
ATOM 1580 O O . VAL B 1 89 ? -6.871 -56.094 -24.188 1 90.31 89 VAL B O 1
ATOM 1583 N N . GLU B 1 90 ? -7.133 -54.656 -22.625 1 90.75 90 GLU B N 1
ATOM 1584 C CA . GLU B 1 90 ? -6.949 -55.625 -21.547 1 90.75 90 GLU B CA 1
ATOM 1585 C C . GLU B 1 90 ? -8.023 -56.719 -21.578 1 90.75 90 GLU B C 1
ATOM 1587 O O . GLU B 1 90 ? -7.73 -57.906 -21.344 1 90.75 90 GLU B O 1
ATOM 1592 N N . VAL B 1 91 ? -9.25 -56.312 -21.781 1 90.88 91 VAL B N 1
ATOM 1593 C CA . VAL B 1 91 ? -10.352 -57.25 -21.859 1 90.88 91 VAL B CA 1
ATOM 1594 C C . VAL B 1 91 ? -10.133 -58.219 -23.031 1 90.88 91 VAL B C 1
ATOM 1596 O O . VAL B 1 91 ? -10.344 -59.406 -22.891 1 90.88 91 VAL B O 1
ATOM 1599 N N . GLU B 1 92 ? -9.656 -57.75 -24.203 1 87.5 92 GLU B N 1
ATOM 1600 C CA . GLU B 1 92 ? -9.398 -58.562 -25.391 1 87.5 92 GLU B CA 1
ATOM 1601 C C . GLU B 1 92 ? -8.266 -59.531 -25.141 1 87.5 92 GLU B C 1
ATOM 1603 O O . GLU B 1 92 ? -8.352 -60.719 -25.531 1 87.5 92 GLU B O 1
ATOM 1608 N N . LEU B 1 93 ? -7.27 -59.094 -24.359 1 91.19 93 LEU B N 1
ATOM 1609 C CA . LEU B 1 93 ? -6.109 -59.938 -24.062 1 91.19 93 LEU B CA 1
ATOM 1610 C C . LEU B 1 93 ? -6.5 -61.094 -23.156 1 91.19 93 LEU B C 1
ATOM 1612 O O . LEU B 1 93 ? -5.969 -62.219 -23.297 1 91.19 93 LEU B O 1
ATOM 1616 N N . LYS B 1 94 ? -7.492 -60.906 -22.344 1 90.62 94 LYS B N 1
ATOM 1617 C CA . LYS B 1 94 ? -7.93 -61.938 -21.422 1 90.62 94 LYS B CA 1
ATOM 1618 C C . LYS B 1 94 ? -8.773 -63 -22.141 1 90.62 94 LYS B C 1
ATOM 1620 O O . LYS B 1 94 ? -8.891 -64.125 -21.656 1 90.62 94 LYS B O 1
ATOM 1625 N N . GLU B 1 95 ? -9.406 -62.688 -23.312 1 82.94 95 GLU B N 1
ATOM 1626 C CA . GLU B 1 95 ? -10.25 -63.594 -24.078 1 82.94 95 GLU B CA 1
ATOM 1627 C C . GLU B 1 95 ? -9.422 -64.438 -25.031 1 82.94 95 GLU B C 1
ATOM 1629 O O . GLU B 1 95 ? -9.93 -65.438 -25.594 1 82.94 95 GLU B O 1
ATOM 1634 N N . VAL B 1 96 ? -8.125 -64.125 -25.172 1 78.94 96 VAL B N 1
ATOM 1635 C CA . VAL B 1 96 ? -7.227 -64.875 -26.031 1 78.94 96 VAL B CA 1
ATOM 1636 C C . VAL B 1 96 ? -6.43 -65.875 -25.172 1 78.94 96 VAL B C 1
ATOM 1638 O O . VAL B 1 96 ? -6.191 -67 -25.594 1 78.94 96 VAL B O 1
#

pLDDT: mean 95.43, std 3.96, range [78.62, 98.5]

Sequence (192 aa):
MLREVEVELREVEVELREVEVELREVEVELREVEVELREVEVELREVEAELREVEVELREVEVELREVEVELREIEVELREVEVELREVEVELKEVMLREVEVELREVEVELREVEVELREVEVELREVEVELREVEVELREVEAELREVEVELREVEVELREVEVELREIEVELREVEVELREVEVELKEV

Foldseek 3Di:
DVVVVVVVVVVVVVVVVVVVVVVVVVVVVVVVVVVVVVVVVVVVVVVVVVVVVVVVVVVVVVVVVVVVVVVVVVVVVVVVVVVVVVVVVVVVVVVD/DVVVVVVVVVVVVVVVVVVVVVVVVVVVVVVVVVVVVVVVVVVVVVVVVVVVVVVVVVVVVVVVVVVVVVVVVVVVVVVVVVVVVVVVVVVVVVVD